Protein AF-A0A2U1TAM6-F1 (afdb_monomer)

InterPro domains:
  IPR007110 Immunoglobulin-like domain [PS50835] (127-210)
  IPR019931 LPXTG cell wall anchor motif [PS50847] (253-286)

Secondary structure (DSSP, 8-state):
-------------------------------S-EEEEEE-SSEEEEEEES--TTS-EEEEEEETTEEEEEEEESS-EEEEEE-S-TTS--EEEEEEE-SSSSS-EEEEEEPPPPPPP---PPP--PPP--PPPP-PPPPPPPEEEEEEEEEEETTTTEEEEEEEEEEE-EEEETTTTEEEEPPPEEEEEEEEEEPPTTTT--------PPPP---PPPPPPPPP-PPPP--PPP-----PPPPP------------------------------------------

Radius of gyration: 53.41 Å; Cα contacts (8 Å, |Δi|>4): 324; chains: 1; bounding box: 125×58×132 Å

pLDDT: mean 74.88, std 22.7, range [33.38, 98.56]

Mean predicted aligned error: 20.11 Å

Organism: NCBI:txid2079792

Solvent-accessible surface area (backbone atoms only — not comparable to full-atom values): 19493 Å² total; per-residue (Å²): 137,91,81,87,80,86,80,88,76,86,79,77,88,72,82,79,79,80,78,78,79,78,78,79,89,66,93,60,81,85,58,62,59,44,80,44,75,52,64,46,36,61,28,41,38,42,38,39,38,60,41,53,63,88,41,75,26,35,42,36,35,27,48,74,85,41,76,79,41,78,48,74,39,39,34,54,48,76,52,73,47,74,51,95,59,35,75,46,64,46,44,38,37,45,39,32,47,31,85,74,72,92,67,49,42,81,48,71,56,70,30,55,42,37,79,74,77,81,73,75,71,72,77,79,77,71,73,77,78,80,72,77,81,80,85,76,74,85,81,73,82,63,48,76,47,79,49,74,48,78,46,77,38,65,89,80,41,31,31,40,36,44,37,40,37,40,39,32,43,66,40,76,38,82,89,76,71,42,79,40,79,38,79,71,46,76,48,78,46,78,47,77,43,76,49,52,81,76,77,53,56,75,71,72,76,75,77,87,71,84,80,81,92,74,92,71,79,83,77,79,78,78,75,82,84,73,77,82,76,83,80,74,78,84,82,80,75,82,82,79,80,85,80,88,79,82,88,82,91,76,95,78,79,82,85,79,83,74,80,91,70,86,78,86,76,88,84,83,88,80,79,94,82,86,90,82,87,84,95,77,84,79,86,86,78,134

Sequence (286 aa):
MKIHTKFIAGFNASVLVGAALVLFAGAAPATAHTPKVAATCDGVTVALTNYGATAKNSAEVIIDGETVEDTTFGKEFIEEYEFDDRTVAHSYTVVVDAPGTAHDVDTSDESEPCPAPVQEEPPVVTPPVEEPPVVVPEMPQPNETVTSVDDVNCDSKTVTTTTTTVTTGWTLDETSNTWVKAEPVTTVKETVRDATEGECTVETPPTSVTPPVEDTPPTPASPPVVPPAAVTPPVTVPTTAPVDDTTTVSDSLPATGSDTAWAIPLAGGLLLAGAALMLVRRTRRA

Foldseek 3Di:
DDDDDDDDDDDDDDDDPDPDPPPPPDPDPPPVWDWDWDDELFWIKTKTAQAAQPWFKWKWKAKQNRTPDTDTHGGIDIDTDTDPASQDKIKMWMWMDTPDCPNTDTDIDIYDRDDDPPPPDDPPPDPPDPDPDDDQDDFDDKDKDKDWDWDQDLVVQKIKIKIKIKIWGWDQDPVVSDTDIDDIDIDIDIDMDGHDPVRNPPPPPPDDDDDDDDDDDDDPDDPDPDPDDDDDDDDDDDDDDDDDDDDDDDDDDDDPDDPPDDDDDDDDDDDDDDPDDPPDDPDDDD

Structure (mmCIF, N/CA/C/O backbone):
data_AF-A0A2U1TAM6-F1
#
_entry.id   AF-A0A2U1TAM6-F1
#
loop_
_atom_site.group_PDB
_atom_site.id
_atom_site.type_symbol
_atom_site.label_atom_id
_atom_site.label_alt_id
_atom_site.label_comp_id
_atom_site.label_asym_id
_atom_site.label_entity_id
_atom_site.label_seq_id
_atom_site.pdbx_PDB_ins_code
_atom_site.Cartn_x
_atom_site.Cartn_y
_atom_site.Cartn_z
_atom_site.occupancy
_atom_site.B_iso_or_equiv
_atom_site.auth_seq_id
_atom_site.auth_comp_id
_atom_site.auth_asym_id
_atom_site.auth_atom_id
_atom_site.pdbx_PDB_model_num
ATOM 1 N N . MET A 1 1 ? -6.520 -27.728 31.659 1.00 35.88 1 MET A N 1
ATOM 2 C CA . MET A 1 1 ? -5.424 -27.784 30.671 1.00 35.88 1 MET A CA 1
ATOM 3 C C . MET A 1 1 ? -4.962 -26.345 30.503 1.00 35.88 1 MET A C 1
ATOM 5 O O . MET A 1 1 ? -5.779 -25.516 30.144 1.00 35.88 1 MET A O 1
ATOM 9 N N . LYS A 1 2 ? -3.754 -26.015 30.975 1.00 36.50 2 LYS A N 1
ATOM 10 C CA . LYS A 1 2 ? -3.203 -24.650 31.010 1.00 36.50 2 LYS A CA 1
ATOM 11 C C . LYS A 1 2 ? -2.405 -24.422 29.735 1.00 36.50 2 LYS A C 1
ATOM 13 O O . LYS A 1 2 ? -1.454 -25.166 29.512 1.00 36.50 2 LYS A O 1
ATOM 18 N N . ILE A 1 3 ? -2.739 -23.392 28.971 1.00 37.81 3 ILE A N 1
ATOM 19 C CA . ILE A 1 3 ? -1.848 -22.853 27.946 1.00 37.81 3 ILE A CA 1
ATOM 20 C C . ILE A 1 3 ? -1.757 -21.352 28.208 1.00 37.81 3 ILE A C 1
ATOM 22 O O . ILE A 1 3 ? -2.658 -20.589 27.894 1.00 37.81 3 ILE A O 1
ATOM 26 N N . HIS A 1 4 ? -0.683 -20.963 28.894 1.00 33.38 4 HIS A N 1
ATOM 27 C CA . HIS A 1 4 ? -0.253 -19.576 28.991 1.00 33.38 4 HIS A CA 1
ATOM 28 C C . HIS A 1 4 ? 0.527 -19.258 27.718 1.00 33.38 4 HIS A C 1
ATOM 30 O O . HIS A 1 4 ? 1.690 -19.652 27.608 1.00 33.38 4 HIS A O 1
ATOM 36 N N . THR A 1 5 ? -0.086 -18.544 26.781 1.00 39.94 5 THR A N 1
ATOM 37 C CA . THR A 1 5 ? 0.636 -17.996 25.633 1.00 39.94 5 THR A CA 1
ATOM 38 C C . THR A 1 5 ? 0.988 -16.550 25.943 1.00 39.94 5 THR A C 1
ATOM 40 O O . THR A 1 5 ? 0.141 -15.666 25.948 1.00 39.94 5 THR A O 1
ATOM 43 N N . LYS A 1 6 ? 2.260 -16.329 26.278 1.00 41.34 6 LYS A N 1
ATOM 44 C CA . LYS A 1 6 ? 2.855 -14.999 26.386 1.00 41.34 6 LYS A CA 1
ATOM 45 C C . LYS A 1 6 ? 3.158 -14.508 24.973 1.00 41.34 6 LYS A C 1
ATOM 47 O O . LYS A 1 6 ? 4.085 -15.029 24.357 1.00 41.34 6 LYS A O 1
ATOM 52 N N . PHE A 1 7 ? 2.434 -13.504 24.493 1.00 36.03 7 PHE A N 1
ATOM 53 C CA . PHE A 1 7 ? 2.875 -12.698 23.359 1.00 36.03 7 PHE A CA 1
ATOM 54 C C . PHE A 1 7 ? 3.536 -11.424 23.885 1.00 36.03 7 PHE A C 1
ATOM 56 O O . PHE A 1 7 ? 2.925 -10.619 24.579 1.00 36.03 7 PHE A O 1
ATOM 63 N N . ILE A 1 8 ? 4.827 -11.289 23.589 1.00 42.41 8 ILE A N 1
ATOM 64 C CA . ILE A 1 8 ? 5.558 -10.025 23.636 1.00 42.41 8 ILE A CA 1
ATOM 65 C C . ILE A 1 8 ? 5.587 -9.557 22.184 1.00 42.41 8 ILE A C 1
ATOM 67 O O . ILE A 1 8 ? 6.292 -10.151 21.370 1.00 42.41 8 ILE A O 1
ATOM 71 N N . ALA A 1 9 ? 4.803 -8.535 21.855 1.00 38.19 9 ALA A N 1
ATOM 72 C CA . ALA A 1 9 ? 4.838 -7.863 20.564 1.00 38.19 9 ALA A CA 1
ATOM 73 C C . ALA A 1 9 ? 5.067 -6.370 20.813 1.00 38.19 9 ALA A C 1
ATOM 75 O O . ALA A 1 9 ? 4.335 -5.729 21.565 1.00 38.19 9 ALA A O 1
ATOM 76 N N . GLY A 1 10 ? 6.154 -5.849 20.242 1.00 35.78 10 GLY A N 1
ATOM 77 C CA . GLY A 1 10 ? 6.524 -4.444 20.325 1.00 35.78 10 GLY A CA 1
ATOM 78 C C . GLY A 1 10 ? 5.510 -3.582 19.583 1.00 35.78 10 GLY A C 1
ATOM 79 O O . GLY A 1 10 ? 5.338 -3.720 18.374 1.00 35.78 10 GLY A O 1
ATOM 80 N N . PHE A 1 11 ? 4.863 -2.686 20.320 1.00 37.34 11 PHE A N 1
ATOM 81 C CA . PHE A 1 11 ? 4.018 -1.636 19.773 1.00 37.34 11 PHE A CA 1
ATOM 82 C C . PHE A 1 11 ? 4.898 -0.588 19.081 1.00 37.34 11 PHE A C 1
ATOM 84 O O . PHE A 1 11 ? 5.624 0.161 19.734 1.00 37.34 11 PHE A O 1
ATOM 91 N N . ASN A 1 12 ? 4.815 -0.519 17.752 1.00 34.34 12 ASN A N 1
ATOM 92 C CA . ASN A 1 12 ? 5.131 0.709 17.035 1.00 34.34 12 ASN A CA 1
ATOM 93 C C . ASN A 1 12 ? 3.981 1.686 17.304 1.00 34.34 12 ASN A C 1
ATOM 95 O O . ASN A 1 12 ? 2.824 1.379 17.025 1.00 34.34 12 ASN A O 1
ATOM 99 N N . ALA A 1 13 ? 4.300 2.834 17.897 1.00 39.34 13 ALA A N 1
ATOM 100 C CA . ALA A 1 13 ? 3.348 3.894 18.191 1.00 39.34 13 ALA A CA 1
ATOM 101 C C . ALA A 1 13 ? 2.855 4.537 16.884 1.00 39.34 13 ALA A C 1
ATOM 103 O O . ALA A 1 13 ? 3.435 5.506 16.395 1.00 39.34 13 ALA A O 1
ATOM 104 N N . SER A 1 14 ? 1.786 3.988 16.313 1.00 40.78 14 SER A N 1
ATOM 105 C CA . SER A 1 14 ? 0.996 4.666 15.289 1.00 40.78 14 SER A CA 1
ATOM 106 C C . SER A 1 14 ? 0.107 5.702 15.969 1.00 40.78 14 SER A C 1
ATOM 108 O O . SER A 1 14 ? -0.625 5.407 16.911 1.00 40.78 14 SER A O 1
ATOM 110 N N . VAL A 1 15 ? 0.226 6.941 15.507 1.00 39.59 15 VAL A N 1
ATOM 111 C CA . VAL A 1 15 ? -0.527 8.107 15.970 1.00 39.59 15 VAL A CA 1
ATOM 112 C C . VAL A 1 15 ? -2.030 7.834 15.855 1.00 39.59 15 VAL A C 1
ATOM 114 O O . VAL A 1 15 ? -2.560 7.724 14.752 1.00 39.59 15 VAL A O 1
ATOM 117 N N . LEU A 1 16 ? -2.710 7.745 17.002 1.00 37.78 16 LEU A N 1
ATOM 118 C CA . LEU A 1 16 ? -4.168 7.730 17.104 1.00 37.78 16 LEU A CA 1
ATOM 119 C C . LEU A 1 16 ? -4.717 9.038 16.509 1.00 37.78 16 LEU A C 1
ATOM 121 O O . LEU A 1 16 ? -4.550 10.118 17.084 1.00 37.78 16 LEU A O 1
ATOM 125 N N . VAL A 1 17 ? -5.382 8.957 15.358 1.00 41.84 17 VAL A N 1
ATOM 126 C CA . VAL A 1 17 ? -6.266 10.027 14.890 1.00 41.84 17 VAL A CA 1
ATOM 127 C C . VAL A 1 17 ? -7.503 9.975 15.779 1.00 41.84 17 VAL A C 1
ATOM 129 O O . VAL A 1 17 ? -8.267 9.017 15.742 1.00 41.84 17 VAL A O 1
ATOM 132 N N . GLY A 1 18 ? -7.654 10.982 16.638 1.00 39.81 18 GLY A N 1
ATOM 133 C CA . GLY A 1 18 ? -8.724 11.057 17.625 1.00 39.81 18 GLY A CA 1
ATOM 134 C C . GLY A 1 18 ? -10.112 10.993 16.990 1.00 39.81 18 GLY A C 1
ATOM 135 O O . GLY A 1 18 ? -10.581 11.971 16.405 1.00 39.81 18 GLY A O 1
ATOM 136 N N . ALA A 1 19 ? -10.796 9.864 17.175 1.00 44.66 19 ALA A N 1
ATOM 137 C CA . ALA A 1 19 ? -12.238 9.788 17.031 1.00 44.66 19 ALA A CA 1
ATOM 138 C C . ALA A 1 19 ? -12.862 10.645 18.141 1.00 44.66 19 ALA A C 1
ATOM 140 O O . ALA A 1 19 ? -12.764 10.351 19.334 1.00 44.66 19 ALA A O 1
ATOM 141 N N . ALA A 1 20 ? -13.445 11.770 17.739 1.00 42.16 20 ALA A N 1
ATOM 142 C CA . ALA A 1 20 ? -14.125 12.692 18.626 1.00 42.16 20 ALA A CA 1
ATOM 143 C C . ALA A 1 20 ? -15.304 11.983 19.309 1.00 42.16 20 ALA A C 1
ATOM 145 O O . ALA A 1 20 ? -16.354 11.764 18.708 1.00 42.16 20 ALA A O 1
ATOM 146 N N . LEU A 1 21 ? -15.134 11.660 20.590 1.00 50.62 21 LEU A N 1
ATOM 147 C CA . LEU A 1 21 ? -16.206 11.262 21.489 1.00 50.62 21 LEU A CA 1
ATOM 148 C C . LEU A 1 21 ? -17.206 12.427 21.584 1.00 50.62 21 LEU A C 1
ATOM 150 O O . LEU A 1 21 ? -17.013 13.369 22.355 1.00 50.62 21 LEU A O 1
ATOM 154 N N . VAL A 1 22 ? -18.262 12.399 20.770 1.00 45.31 22 VAL A N 1
ATOM 155 C CA . VAL A 1 22 ? -19.348 13.382 20.838 1.00 45.31 22 VAL A CA 1
ATOM 156 C C . VAL A 1 22 ? -20.029 13.233 22.197 1.00 45.31 22 VAL A C 1
ATOM 158 O O . VAL A 1 22 ? -20.748 12.273 22.472 1.00 45.31 22 VAL A O 1
ATOM 161 N N . LEU A 1 23 ? -19.761 14.190 23.082 1.00 41.25 23 LEU A N 1
ATOM 162 C CA . LEU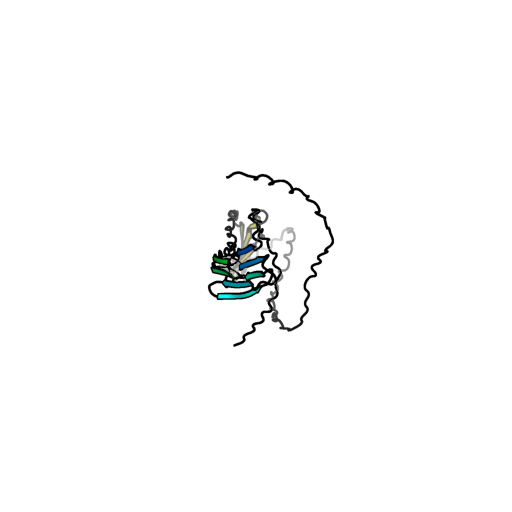 A 1 23 ? -20.440 14.333 24.360 1.00 41.25 23 LEU A CA 1
ATOM 163 C C . LEU A 1 23 ? -21.878 14.785 24.084 1.00 41.25 23 LEU A C 1
ATOM 165 O O . LEU A 1 23 ? -22.138 15.961 23.832 1.00 41.25 23 LEU A O 1
ATOM 169 N N . PHE A 1 24 ? -22.824 13.847 24.125 1.00 44.38 24 PHE A N 1
ATOM 170 C CA . PHE A 1 24 ? -24.248 14.160 24.146 1.00 44.38 24 PHE A CA 1
ATOM 171 C C . PHE A 1 24 ? -24.580 14.934 25.429 1.00 44.38 24 PHE A C 1
ATOM 173 O O . PHE A 1 24 ? -24.758 14.364 26.503 1.00 44.38 24 PHE A O 1
ATOM 180 N N . ALA A 1 25 ? -24.667 16.259 25.317 1.00 44.66 25 ALA A N 1
ATOM 181 C CA . ALA A 1 25 ? -25.151 17.142 26.370 1.00 44.66 25 ALA A CA 1
ATOM 182 C C . ALA A 1 25 ? -26.690 17.126 26.414 1.00 44.66 25 ALA A C 1
ATOM 184 O O . ALA A 1 25 ? -27.358 18.090 26.046 1.00 44.66 25 ALA A O 1
ATOM 185 N N . GLY A 1 26 ? -27.260 16.008 26.857 1.00 46.22 26 GLY A N 1
ATOM 186 C CA . GLY A 1 26 ? -28.642 15.929 27.315 1.00 46.22 26 GLY A CA 1
ATOM 187 C C . GLY A 1 26 ? -28.638 15.769 28.829 1.00 46.22 26 GLY A C 1
ATOM 188 O O . GLY A 1 26 ? -28.185 14.745 29.328 1.00 46.22 26 GLY A O 1
ATOM 189 N N . ALA A 1 27 ? -29.126 16.762 29.575 1.00 52.16 27 ALA A N 1
ATOM 190 C CA . ALA A 1 27 ? -29.350 16.628 31.014 1.00 52.16 27 ALA A CA 1
ATOM 191 C C . ALA A 1 27 ? -30.554 15.698 31.264 1.00 52.16 27 ALA A C 1
ATOM 193 O O . ALA A 1 27 ? -31.659 16.145 31.572 1.00 52.16 27 ALA A O 1
ATOM 194 N N . ALA A 1 28 ? -30.342 14.398 31.070 1.00 49.69 28 ALA A N 1
ATOM 195 C CA . ALA A 1 28 ? -31.203 13.346 31.584 1.00 49.69 28 ALA A CA 1
ATOM 196 C C . ALA A 1 28 ? -31.146 13.368 33.126 1.00 49.69 28 ALA A C 1
ATOM 198 O O . ALA A 1 28 ? -30.156 13.850 33.690 1.00 49.69 28 ALA A O 1
ATOM 199 N N . PRO A 1 29 ? -32.189 12.895 33.838 1.00 48.28 29 PRO A N 1
ATOM 200 C CA . PRO A 1 29 ? -32.095 12.692 35.282 1.00 48.28 29 PRO A CA 1
ATOM 201 C C . PRO A 1 29 ? -30.800 11.937 35.572 1.00 48.28 29 PRO A C 1
ATOM 203 O O . PRO A 1 29 ? -30.496 10.980 34.866 1.00 48.28 29 PRO A O 1
ATOM 206 N N . ALA A 1 30 ? -30.028 12.399 36.558 1.00 48.97 30 ALA A N 1
ATOM 207 C CA . ALA A 1 30 ? -28.786 11.758 36.963 1.00 48.97 30 ALA A CA 1
ATOM 208 C C . ALA A 1 30 ? -29.092 10.357 37.521 1.00 48.97 30 ALA A C 1
ATOM 210 O O . ALA A 1 30 ? -29.168 10.148 38.729 1.00 48.97 30 ALA A O 1
ATOM 211 N N . THR A 1 31 ? -29.318 9.398 36.625 1.00 57.12 31 THR A N 1
ATOM 212 C CA . THR A 1 31 ? -29.054 7.993 36.875 1.00 57.12 31 THR A CA 1
ATOM 213 C C . THR A 1 31 ? -27.558 7.931 37.111 1.00 57.12 31 THR A C 1
ATOM 215 O O . THR A 1 31 ? -26.771 8.221 36.217 1.00 57.12 31 THR A O 1
ATOM 218 N N . ALA A 1 32 ? -27.154 7.727 38.365 1.00 70.94 32 ALA A N 1
ATOM 219 C CA . ALA A 1 32 ? -25.738 7.690 38.708 1.00 70.94 32 ALA A CA 1
ATOM 220 C C . ALA A 1 32 ? -25.035 6.667 37.802 1.00 70.94 32 ALA A C 1
ATOM 222 O O . ALA A 1 32 ? -24.088 7.015 37.101 1.00 70.94 32 ALA A O 1
ATOM 223 N N . HIS A 1 33 ? -25.608 5.468 37.700 1.00 75.50 33 HIS A N 1
ATOM 224 C CA . HIS A 1 33 ? -25.190 4.406 36.794 1.00 75.50 33 HIS A CA 1
ATOM 225 C C . HIS A 1 33 ? -25.364 4.849 35.347 1.00 75.50 33 HIS A C 1
ATOM 227 O O . HIS A 1 33 ? -26.484 5.011 34.857 1.00 75.50 33 HIS A O 1
ATOM 233 N N . THR A 1 34 ? -24.234 5.068 34.686 1.00 82.06 34 THR A N 1
ATOM 234 C CA . THR A 1 34 ? -24.191 5.452 33.279 1.00 82.06 34 THR A CA 1
ATOM 235 C C . THR A 1 34 ? -23.449 4.352 32.532 1.00 82.06 34 THR A C 1
ATOM 237 O O . THR A 1 34 ? -22.227 4.446 32.388 1.00 82.06 34 THR A O 1
ATOM 240 N N . PRO A 1 35 ? -24.138 3.266 32.136 1.00 91.50 35 PRO A N 1
ATOM 241 C CA . PRO A 1 35 ? -23.549 2.298 31.231 1.00 91.50 35 PRO A CA 1
ATOM 242 C C . PRO A 1 35 ? -23.342 2.968 29.875 1.00 91.50 35 PRO A C 1
ATOM 244 O O . PRO A 1 35 ? -24.254 3.585 29.321 1.00 91.50 35 PRO A O 1
ATOM 247 N N . LYS A 1 36 ? -22.127 2.869 29.352 1.00 94.69 36 LYS A N 1
ATOM 248 C CA . LYS A 1 36 ? -21.796 3.316 28.010 1.00 94.69 36 LYS A CA 1
ATOM 249 C C . LYS A 1 36 ? -21.054 2.195 27.306 1.00 94.69 36 LYS A C 1
ATOM 251 O O . LYS A 1 36 ? -19.916 1.900 27.649 1.00 94.69 36 LYS A O 1
ATOM 256 N N . VAL A 1 37 ? -21.720 1.601 26.326 1.00 96.88 37 VAL A N 1
ATOM 257 C CA . VAL A 1 37 ? -21.146 0.598 25.434 1.00 96.88 37 VAL A CA 1
ATOM 258 C C . VAL A 1 37 ? -21.148 1.195 24.036 1.00 96.88 37 VAL A C 1
ATOM 260 O O . VAL A 1 37 ? -22.156 1.763 23.614 1.00 96.88 37 VAL A O 1
ATOM 263 N N . ALA A 1 38 ? -20.010 1.144 23.357 1.00 96.25 38 ALA A N 1
ATOM 264 C CA . ALA A 1 38 ? -19.877 1.608 21.984 1.00 96.25 38 ALA A CA 1
ATOM 265 C C . ALA A 1 38 ? -18.938 0.672 21.231 1.00 96.25 38 ALA A C 1
ATOM 267 O O . ALA A 1 38 ? -17.896 0.303 21.766 1.00 96.25 38 ALA A O 1
ATOM 268 N N . ALA A 1 39 ? -19.294 0.335 19.998 1.00 97.44 39 ALA A N 1
ATOM 269 C CA . ALA A 1 39 ? -18.418 -0.385 19.092 1.00 97.44 39 ALA A CA 1
ATOM 270 C C . ALA A 1 39 ? -17.942 0.530 17.964 1.00 97.44 39 ALA A C 1
ATOM 272 O O . ALA A 1 39 ? -18.666 1.412 17.496 1.00 97.44 39 ALA A O 1
ATOM 273 N N . THR A 1 40 ? -16.707 0.309 17.539 1.00 97.19 40 THR A N 1
ATOM 274 C CA . THR A 1 40 ? -16.165 0.787 16.267 1.00 97.19 40 THR A CA 1
ATOM 275 C C . THR A 1 40 ? -15.824 -0.432 15.418 1.00 97.19 40 THR A C 1
ATOM 277 O O . THR A 1 40 ? -16.131 -1.555 15.801 1.00 97.19 40 THR A O 1
ATOM 280 N N . CYS A 1 41 ? -15.169 -0.242 14.277 1.00 97.00 41 CYS A N 1
ATOM 281 C CA . CYS A 1 41 ? -14.668 -1.377 13.513 1.00 97.00 41 CYS A CA 1
ATOM 282 C C . CYS A 1 41 ? -13.398 -2.019 14.109 1.00 97.00 41 CYS A C 1
ATOM 284 O O . CYS A 1 41 ? -12.998 -3.100 13.686 1.00 97.00 41 CYS A O 1
ATOM 286 N N . ASP A 1 42 ? -12.763 -1.372 15.094 1.00 97.56 42 ASP A N 1
ATOM 287 C CA . ASP A 1 42 ? -11.566 -1.890 15.765 1.00 97.56 42 ASP A CA 1
ATOM 288 C C . ASP A 1 42 ? -11.900 -2.752 16.992 1.00 97.56 42 ASP A C 1
ATOM 290 O O . ASP A 1 42 ? -11.095 -3.606 17.369 1.00 97.56 42 ASP A O 1
ATOM 294 N N . GLY A 1 43 ? -13.059 -2.530 17.622 1.00 97.38 43 GLY A N 1
ATOM 295 C CA . GLY A 1 43 ? -13.419 -3.205 18.865 1.00 97.38 43 GLY A CA 1
ATOM 296 C C . GLY A 1 43 ? -14.644 -2.639 19.584 1.00 97.38 43 GLY A C 1
ATOM 297 O O . GLY A 1 43 ? -15.359 -1.774 19.070 1.00 97.38 43 GLY A O 1
ATOM 298 N N . VAL A 1 44 ? -14.856 -3.115 20.812 1.00 98.31 44 VAL A N 1
ATOM 299 C CA . VAL A 1 44 ? -15.918 -2.677 21.731 1.00 98.31 44 VAL A CA 1
ATOM 300 C C . VAL A 1 44 ? -15.305 -1.993 22.950 1.00 98.31 44 VAL A C 1
ATOM 302 O O . VAL A 1 44 ? -14.451 -2.560 23.626 1.00 98.31 44 VAL A O 1
ATOM 305 N N . THR A 1 45 ? -15.786 -0.797 23.285 1.00 98.00 45 THR A N 1
ATOM 306 C CA . THR A 1 45 ? -15.473 -0.106 24.542 1.00 98.00 45 THR A CA 1
ATOM 307 C C . THR A 1 45 ? -16.637 -0.247 25.515 1.00 98.00 45 THR A C 1
ATOM 309 O O . THR A 1 45 ? -17.763 0.171 25.219 1.00 98.00 45 THR A O 1
ATOM 312 N N . VAL A 1 46 ? -16.356 -0.762 26.710 1.00 97.88 46 VAL A N 1
ATOM 313 C CA . VAL A 1 46 ? -17.322 -0.902 27.803 1.00 97.88 46 VAL A CA 1
ATOM 314 C C . VAL A 1 46 ? -16.915 0.025 28.937 1.00 97.88 46 VAL A C 1
ATOM 316 O O . VAL A 1 46 ? -15.909 -0.200 29.595 1.00 97.88 46 VAL A O 1
ATOM 319 N N . ALA A 1 47 ? -17.702 1.072 29.184 1.00 96.94 47 ALA A N 1
ATOM 320 C CA . ALA A 1 47 ? -17.482 2.029 30.263 1.00 96.94 47 ALA A CA 1
ATOM 321 C C . ALA A 1 47 ? -18.691 2.070 31.209 1.00 96.94 47 ALA A C 1
ATOM 323 O O . ALA A 1 47 ? -19.727 2.676 30.925 1.00 96.94 47 ALA A O 1
ATOM 324 N N . LEU A 1 48 ? -18.543 1.438 32.369 1.00 95.75 48 LEU A N 1
ATOM 325 C CA . LEU A 1 48 ? -19.526 1.364 33.443 1.00 95.75 48 LEU A CA 1
ATOM 326 C C . LEU A 1 48 ? -19.051 2.252 34.595 1.00 95.75 48 LEU A C 1
ATOM 328 O O . LEU A 1 48 ? -18.033 1.978 35.227 1.00 95.75 48 LEU A O 1
ATOM 332 N N . THR A 1 49 ? -19.773 3.337 34.881 1.00 94.56 49 THR A N 1
ATOM 333 C CA . THR A 1 49 ? -19.366 4.312 35.909 1.00 94.56 49 THR A CA 1
ATOM 334 C C . THR A 1 49 ? -20.458 4.584 36.936 1.00 94.56 49 THR A C 1
ATOM 336 O O . THR A 1 49 ? -21.652 4.456 36.656 1.00 94.56 49 THR A O 1
ATOM 339 N N . ASN A 1 50 ? -20.013 4.989 38.133 1.00 92.00 50 ASN A N 1
ATOM 340 C CA . ASN A 1 50 ? -20.829 5.318 39.308 1.00 92.00 50 ASN A CA 1
ATOM 341 C C . ASN A 1 50 ? -21.683 4.157 39.846 1.00 92.00 50 ASN A C 1
ATOM 343 O O . ASN A 1 50 ? -22.790 4.380 40.338 1.00 92.00 50 ASN A O 1
ATOM 347 N N . TYR A 1 51 ? -21.147 2.940 39.797 1.00 92.25 51 TYR A N 1
ATOM 348 C CA . TYR A 1 51 ? -21.723 1.789 40.486 1.00 92.25 51 TYR A CA 1
ATOM 349 C C . TYR A 1 51 ? -21.394 1.818 41.983 1.00 92.25 51 TYR A C 1
ATOM 351 O O . TYR A 1 51 ? -20.541 2.580 42.459 1.00 92.25 51 TYR A O 1
ATOM 359 N N . GLY A 1 52 ? -22.103 1.008 42.769 1.00 89.94 52 GLY A N 1
ATOM 360 C CA . GLY A 1 52 ? -21.857 0.905 44.204 1.00 89.94 52 GLY A CA 1
ATOM 361 C C . GLY A 1 52 ? -20.486 0.287 44.489 1.00 89.94 52 GLY A C 1
ATOM 362 O O . GLY A 1 52 ? -20.263 -0.879 44.191 1.00 89.94 52 GLY A O 1
ATOM 363 N N . ALA A 1 53 ? -19.582 1.023 45.142 1.00 88.25 53 ALA A N 1
ATOM 364 C CA . ALA A 1 53 ? -18.220 0.543 45.427 1.00 88.25 53 ALA A CA 1
ATOM 365 C C . ALA A 1 53 ? -18.165 -0.723 46.308 1.00 88.25 53 ALA A C 1
ATOM 367 O O . ALA A 1 53 ? -17.192 -1.467 46.266 1.00 88.25 53 ALA A O 1
ATOM 368 N N . THR A 1 54 ? -19.192 -0.940 47.132 1.00 85.31 54 THR A N 1
ATOM 369 C CA . THR A 1 54 ? -19.331 -2.101 48.028 1.00 85.31 54 THR A CA 1
ATOM 370 C C . THR A 1 54 ? -20.376 -3.104 47.538 1.00 85.31 54 THR A C 1
ATOM 372 O O . THR A 1 54 ? -20.624 -4.107 48.206 1.00 85.31 54 THR A O 1
ATOM 375 N N . ALA A 1 55 ? -21.052 -2.790 46.433 1.00 85.31 55 ALA A N 1
ATOM 376 C CA . ALA A 1 55 ? -22.013 -3.669 45.794 1.00 85.31 55 ALA A CA 1
ATOM 377 C C . ALA A 1 55 ? -21.258 -4.762 45.025 1.00 85.31 55 ALA A C 1
ATOM 379 O O . ALA A 1 55 ? -20.147 -4.538 44.549 1.00 85.31 55 ALA A O 1
ATOM 380 N N . LYS A 1 56 ? -21.842 -5.958 44.938 1.00 93.06 56 LYS A N 1
ATOM 381 C CA . LYS A 1 56 ? -21.312 -7.031 44.093 1.00 93.06 56 LYS A CA 1
ATOM 382 C C . LYS A 1 56 ? -21.876 -6.842 42.693 1.00 93.06 56 LYS A C 1
ATOM 384 O O . LYS A 1 56 ? -22.933 -7.391 42.414 1.00 93.06 56 LYS A O 1
ATOM 389 N N . ASN A 1 57 ? -21.225 -6.014 41.888 1.00 96.00 57 ASN A N 1
ATOM 390 C CA . ASN A 1 57 ? -21.589 -5.856 40.484 1.00 96.00 57 ASN A CA 1
ATOM 391 C C . ASN A 1 57 ? -20.764 -6.844 39.654 1.00 96.00 57 ASN A C 1
ATOM 393 O O . ASN A 1 57 ? -19.600 -7.092 39.990 1.00 96.00 57 ASN A O 1
ATOM 397 N N . SER A 1 58 ? -21.338 -7.382 38.586 1.00 97.69 58 SER A N 1
ATOM 398 C CA . SER A 1 58 ? -20.631 -8.193 37.595 1.00 97.69 58 SER A CA 1
ATOM 399 C C . SER A 1 58 ? -20.909 -7.704 36.186 1.00 97.69 58 SER A C 1
ATOM 401 O O . SER A 1 58 ? -21.983 -7.174 35.907 1.00 97.69 58 SER A O 1
ATOM 403 N N . ALA A 1 59 ? -19.910 -7.851 35.326 1.00 98.00 59 ALA A N 1
ATOM 404 C CA . ALA A 1 59 ? -19.989 -7.564 33.908 1.00 98.00 59 ALA A CA 1
ATOM 405 C C . ALA A 1 59 ? -19.563 -8.817 33.141 1.00 98.00 59 ALA A C 1
ATOM 407 O O . ALA A 1 59 ? -18.496 -9.370 33.411 1.00 98.00 59 ALA A O 1
ATOM 408 N N . GLU A 1 60 ? -20.400 -9.233 32.200 1.00 98.50 60 GLU A N 1
ATOM 409 C CA . GLU A 1 60 ? -20.103 -10.269 31.219 1.00 98.50 60 GLU A CA 1
ATOM 410 C C . GLU A 1 60 ? -20.097 -9.623 29.831 1.00 98.50 60 GLU A C 1
ATOM 412 O O . GLU A 1 60 ? -21.049 -8.935 29.449 1.00 98.50 60 GLU A O 1
ATOM 417 N N . VAL A 1 61 ? -19.007 -9.813 29.089 1.00 98.56 61 VAL A N 1
ATOM 418 C CA . VAL A 1 61 ? -18.839 -9.316 27.721 1.00 98.56 61 VAL A CA 1
ATOM 419 C C . VAL A 1 61 ? -18.668 -10.512 26.801 1.00 98.56 61 VAL A C 1
ATOM 421 O O . VAL A 1 61 ? -17.777 -11.341 26.990 1.00 98.56 61 VAL A O 1
ATOM 424 N N . ILE A 1 62 ? -19.533 -10.590 25.796 1.00 98.56 62 ILE A N 1
ATOM 425 C CA . ILE A 1 62 ? -19.585 -11.669 24.816 1.00 98.56 62 ILE A CA 1
ATOM 426 C C . ILE A 1 62 ? -19.381 -11.050 23.437 1.00 98.56 62 ILE A C 1
ATOM 428 O O . ILE A 1 62 ? -20.111 -10.128 23.075 1.00 98.56 62 ILE A O 1
ATOM 432 N N . ILE A 1 63 ? -18.420 -11.558 22.668 1.00 98.50 63 ILE A N 1
ATOM 433 C CA . ILE A 1 63 ? -18.153 -11.150 21.282 1.00 98.50 63 ILE A CA 1
ATOM 434 C C . ILE A 1 63 ? -18.266 -12.400 20.409 1.00 98.50 63 ILE A C 1
ATOM 436 O O . ILE A 1 63 ? -17.667 -13.426 20.714 1.00 98.50 63 ILE A O 1
ATOM 440 N N . ASP A 1 64 ? -19.106 -12.350 19.376 1.00 97.94 64 ASP A N 1
ATOM 441 C CA . ASP A 1 64 ? -19.399 -13.474 18.469 1.00 97.94 64 ASP A CA 1
ATOM 442 C C . ASP A 1 64 ? -19.792 -14.786 19.163 1.00 97.94 64 ASP A C 1
ATOM 444 O O . ASP A 1 64 ? -19.521 -15.892 18.692 1.00 97.94 64 ASP A O 1
ATOM 448 N N . GLY A 1 65 ? -20.476 -14.661 20.301 1.00 97.69 65 GLY A N 1
ATOM 449 C CA . GLY A 1 65 ? -20.917 -15.793 21.113 1.00 97.69 65 GLY A CA 1
ATOM 450 C C . GLY A 1 65 ? -19.838 -16.388 22.024 1.00 97.69 65 GLY A C 1
ATOM 451 O O . GLY A 1 65 ? -20.140 -17.340 22.744 1.00 97.69 65 GLY A O 1
ATOM 452 N N . GLU A 1 66 ? -18.619 -15.842 22.036 1.00 98.00 66 GLU A N 1
ATOM 453 C CA . GLU A 1 66 ? -17.567 -16.191 22.992 1.00 98.00 66 GLU A CA 1
ATOM 454 C C . GLU A 1 66 ? -17.515 -15.172 24.137 1.00 98.00 66 GLU A C 1
ATOM 456 O O . GLU A 1 66 ? -17.410 -13.966 23.916 1.00 98.00 66 GLU A O 1
ATOM 461 N N . THR A 1 67 ? -17.588 -15.653 25.381 1.00 98.38 67 THR A N 1
ATOM 462 C CA . THR A 1 67 ? -17.395 -14.814 26.570 1.00 98.38 67 THR A CA 1
ATOM 463 C C . THR A 1 67 ? -15.923 -14.415 26.670 1.00 98.38 67 THR A C 1
ATOM 465 O O . THR A 1 67 ? -15.076 -15.237 27.028 1.00 98.38 67 THR A O 1
ATOM 468 N N . VAL A 1 68 ? -15.627 -13.151 26.367 1.00 98.31 68 VAL A N 1
ATOM 469 C CA . VAL A 1 68 ? -14.272 -12.582 26.436 1.00 98.31 68 VAL A CA 1
ATOM 470 C C . VAL A 1 68 ? -13.950 -12.019 27.820 1.00 98.31 68 VAL A C 1
ATOM 472 O O . VAL A 1 68 ? -12.784 -11.973 28.199 1.00 98.31 68 VAL A O 1
ATOM 475 N N . GLU A 1 69 ? -14.972 -11.652 28.596 1.00 98.38 69 GLU A N 1
ATOM 476 C CA . GLU A 1 69 ? -14.835 -11.212 29.985 1.00 98.38 69 GLU A CA 1
ATOM 477 C C . GLU A 1 69 ? -16.030 -11.681 30.81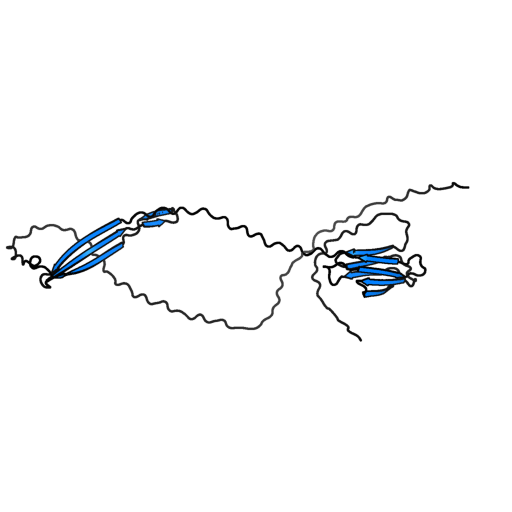7 1.00 98.38 69 GLU A C 1
ATOM 479 O O . GLU A 1 69 ? -17.175 -11.558 30.392 1.00 98.38 69 GLU A O 1
ATOM 484 N N . ASP A 1 70 ? -15.755 -12.161 32.028 1.00 98.06 70 ASP A N 1
ATOM 485 C CA . ASP A 1 70 ? -16.739 -12.396 33.087 1.00 98.06 70 ASP A CA 1
ATOM 486 C C . ASP A 1 70 ? -16.070 -12.039 34.418 1.00 98.06 70 ASP A C 1
ATOM 488 O O . ASP A 1 70 ? -15.189 -12.755 34.913 1.00 98.06 70 ASP A O 1
ATOM 492 N N . THR A 1 71 ? -16.413 -10.870 34.961 1.00 97.56 71 THR A N 1
ATOM 493 C CA . THR A 1 71 ? -15.716 -10.312 36.120 1.00 97.56 71 THR A CA 1
ATOM 494 C C . THR A 1 71 ? -16.630 -9.553 37.061 1.00 97.56 71 THR A C 1
ATOM 496 O O . THR A 1 71 ? -17.695 -9.056 36.700 1.00 97.56 71 THR A O 1
ATOM 499 N N . THR A 1 72 ? -16.184 -9.425 38.308 1.00 97.31 72 THR A N 1
ATOM 500 C CA . THR A 1 72 ? -16.834 -8.567 39.299 1.00 97.31 72 THR A CA 1
ATOM 501 C C . THR A 1 72 ? -16.129 -7.227 39.378 1.00 97.31 72 THR A C 1
ATOM 503 O O . THR A 1 72 ? -14.900 -7.184 39.441 1.00 97.31 72 THR A O 1
ATOM 506 N N . PHE A 1 73 ? -16.888 -6.143 39.504 1.00 96.19 73 PHE A N 1
ATOM 507 C CA . PHE A 1 73 ? -16.329 -4.801 39.601 1.00 96.19 73 PHE A CA 1
ATOM 508 C C . PHE A 1 73 ? -16.962 -3.979 40.728 1.00 96.19 73 PHE A C 1
ATOM 510 O O . PHE A 1 73 ? -18.076 -4.230 41.195 1.00 96.19 73 PHE A O 1
ATOM 517 N N . GLY A 1 74 ? -16.201 -2.994 41.206 1.00 95.75 74 GLY A N 1
ATOM 518 C CA . GLY A 1 74 ? -16.616 -2.100 42.281 1.00 95.75 74 GLY A CA 1
ATOM 519 C C . GLY A 1 74 ? -17.386 -0.898 41.745 1.00 95.75 74 GLY A C 1
ATOM 520 O O . GLY A 1 74 ? -18.497 -1.007 41.242 1.00 95.75 74 GLY A O 1
ATOM 521 N N . LYS A 1 75 ? -16.791 0.288 41.881 1.00 94.00 75 LYS A N 1
ATOM 522 C CA . LYS A 1 75 ? -17.425 1.547 41.469 1.00 94.00 75 LYS A CA 1
ATOM 523 C C . LYS A 1 75 ? -17.432 1.756 39.949 1.00 94.00 75 LYS A C 1
ATOM 525 O O . LYS A 1 75 ? -18.312 2.448 39.432 1.00 94.00 75 LYS A O 1
ATOM 530 N N . GLU A 1 76 ? -16.429 1.224 39.262 1.00 95.06 76 GLU A N 1
ATOM 531 C CA . GLU A 1 76 ? -16.197 1.450 37.839 1.00 95.06 76 GLU A CA 1
ATOM 532 C C . GLU A 1 76 ? -15.578 0.223 37.173 1.00 95.06 76 GLU A C 1
ATOM 534 O O . GLU A 1 76 ? -14.897 -0.565 37.833 1.00 95.06 76 GLU A O 1
ATOM 539 N N . PHE A 1 77 ? -15.846 0.093 35.879 1.00 96.38 77 PHE A N 1
ATOM 540 C CA . PHE A 1 77 ? -15.270 -0.892 34.976 1.00 96.38 77 PHE A CA 1
ATOM 541 C C . PHE A 1 77 ? -15.149 -0.237 33.601 1.00 96.38 77 PHE A C 1
ATOM 543 O O . PHE A 1 77 ? -16.154 0.217 33.052 1.00 96.38 77 PHE A O 1
ATOM 550 N N . ILE A 1 78 ? -13.924 -0.085 33.102 1.00 97.19 78 ILE A N 1
ATOM 551 C CA . ILE A 1 78 ? -13.642 0.540 31.809 1.00 97.19 78 ILE A CA 1
ATOM 552 C C . ILE A 1 78 ? -12.628 -0.342 31.099 1.00 97.19 78 ILE A C 1
ATOM 554 O O . ILE A 1 78 ? -11.474 -0.368 31.512 1.00 97.19 78 ILE A O 1
ATOM 558 N N . GLU A 1 79 ? -13.068 -1.040 30.062 1.00 98.00 79 GLU A N 1
ATOM 559 C CA . GLU A 1 79 ? -12.227 -1.939 29.273 1.00 98.00 79 GLU A CA 1
ATOM 560 C C . GLU A 1 79 ? -12.523 -1.785 27.779 1.00 98.00 79 GLU A C 1
ATOM 562 O O . GLU A 1 79 ? -13.615 -1.366 27.370 1.00 98.00 79 GLU A O 1
ATOM 567 N N . GLU A 1 80 ? -11.523 -2.113 26.968 1.00 97.88 80 GLU A N 1
ATOM 568 C CA . GLU A 1 80 ? -11.591 -2.134 25.510 1.00 97.88 80 GLU A CA 1
ATOM 569 C C . GLU A 1 80 ? -11.235 -3.535 25.010 1.00 97.88 80 GLU A C 1
ATOM 571 O O . GLU A 1 80 ? -10.240 -4.123 25.432 1.00 97.88 80 GLU A O 1
ATOM 576 N N . TYR A 1 81 ? -12.047 -4.056 24.094 1.00 97.94 81 TYR A N 1
ATOM 577 C CA . TYR A 1 81 ? -11.883 -5.375 23.493 1.00 97.94 81 TYR A CA 1
ATOM 578 C C . TYR A 1 81 ? -11.666 -5.209 21.997 1.00 97.94 81 TYR A C 1
ATOM 580 O O . TYR A 1 81 ? -12.565 -4.742 21.301 1.00 97.94 81 TYR A O 1
ATOM 588 N N . GLU A 1 82 ? -10.483 -5.566 21.504 1.00 97.75 82 GLU A N 1
ATOM 589 C CA . GLU A 1 82 ? -10.186 -5.524 20.071 1.00 97.75 82 GLU A CA 1
ATOM 590 C C . GLU A 1 82 ? -10.821 -6.710 19.333 1.00 97.75 82 GLU A C 1
ATOM 592 O O . GLU A 1 82 ? -10.929 -7.809 19.878 1.00 97.75 82 GLU A O 1
ATOM 597 N N . PHE A 1 83 ? -11.202 -6.495 18.073 1.00 97.50 83 PHE A N 1
ATOM 598 C CA . PHE A 1 83 ? -11.623 -7.574 17.183 1.00 97.50 83 PHE A CA 1
ATOM 599 C C . PHE A 1 83 ? -10.432 -8.229 16.479 1.00 97.50 83 PHE A C 1
ATOM 601 O O . PHE A 1 83 ? -9.546 -7.539 15.963 1.00 97.50 83 PHE A O 1
ATOM 608 N N . ASP A 1 84 ? -10.462 -9.561 16.388 1.00 95.38 84 ASP A N 1
ATOM 609 C CA . ASP A 1 84 ? -9.450 -10.345 15.671 1.00 95.38 84 ASP A CA 1
ATOM 610 C C . ASP A 1 84 ? -9.499 -10.117 14.147 1.00 95.38 84 ASP A C 1
ATOM 612 O O . ASP A 1 84 ? -8.453 -10.105 13.494 1.00 95.38 84 ASP A O 1
ATOM 616 N N . ASP A 1 85 ? -10.691 -9.903 13.571 1.00 96.56 85 ASP A N 1
ATOM 617 C CA . ASP A 1 85 ? -10.886 -9.646 12.136 1.00 96.56 85 ASP A CA 1
ATOM 618 C C . ASP A 1 85 ? -11.713 -8.382 11.873 1.00 96.56 85 ASP A C 1
ATOM 620 O O . ASP A 1 85 ? -12.902 -8.415 11.585 1.00 96.56 85 ASP A O 1
ATOM 624 N N . ARG A 1 86 ? -11.033 -7.240 11.831 1.00 96.50 86 ARG A N 1
ATOM 625 C CA . ARG A 1 86 ? -11.650 -5.928 11.583 1.00 96.50 86 ARG A CA 1
ATOM 626 C C . ARG A 1 86 ? -12.334 -5.788 10.213 1.00 96.50 86 ARG A C 1
ATOM 628 O O . ARG A 1 86 ? -12.890 -4.733 9.926 1.00 96.50 86 ARG A O 1
ATOM 635 N N . THR A 1 87 ? -12.257 -6.782 9.324 1.00 96.06 87 THR A N 1
ATOM 636 C CA . THR A 1 87 ? -12.855 -6.720 7.979 1.00 96.06 87 THR A CA 1
ATOM 637 C C . THR A 1 87 ? -14.296 -7.231 7.916 1.00 96.06 87 THR A C 1
ATOM 639 O O . THR A 1 87 ? -14.949 -7.074 6.880 1.00 96.06 87 THR A O 1
ATOM 642 N N . VAL A 1 88 ? -14.814 -7.798 9.009 1.00 97.44 88 VAL A N 1
ATOM 643 C CA . VAL A 1 88 ? -16.193 -8.288 9.129 1.00 97.44 88 VAL A CA 1
ATOM 644 C C . VAL A 1 88 ? -16.933 -7.577 10.267 1.00 97.44 88 VAL A C 1
ATOM 646 O O . VAL A 1 88 ? -16.325 -6.949 11.128 1.00 97.44 88 VAL A O 1
ATOM 649 N N . ALA A 1 89 ? -18.265 -7.616 10.229 1.00 97.88 89 ALA A N 1
ATOM 650 C CA . ALA A 1 89 ? -19.085 -7.177 11.354 1.00 97.88 89 ALA A CA 1
ATOM 651 C C . ALA A 1 89 ? -18.977 -8.200 12.494 1.00 97.88 89 ALA A C 1
ATOM 653 O O . ALA A 1 89 ? -18.994 -9.403 12.227 1.00 97.88 89 ALA A O 1
ATOM 654 N N . HIS A 1 90 ? -18.933 -7.724 13.737 1.00 98.56 90 HIS A N 1
ATOM 655 C CA . HIS A 1 90 ? -18.912 -8.558 14.937 1.00 98.56 90 HIS A CA 1
ATOM 656 C C . HIS A 1 90 ? -20.144 -8.293 15.791 1.00 98.56 90 HIS A C 1
ATOM 658 O O . HIS A 1 90 ? -20.510 -7.144 16.040 1.00 98.56 90 HIS A O 1
ATOM 664 N N . SER A 1 91 ? -20.768 -9.356 16.282 1.00 98.44 91 SER A N 1
ATOM 665 C CA . SER A 1 91 ? -21.860 -9.241 17.249 1.00 98.44 91 SER A CA 1
ATOM 666 C C . SER A 1 91 ? -21.289 -9.110 18.655 1.00 98.44 91 SER A C 1
ATOM 668 O O . SER A 1 91 ? -20.324 -9.791 19.002 1.00 98.44 91 SER A O 1
ATOM 670 N N . TYR A 1 92 ? -21.882 -8.260 19.489 1.00 98.56 92 TYR A N 1
ATOM 671 C CA . TYR A 1 92 ? -21.480 -8.158 20.888 1.00 98.56 92 TYR A CA 1
ATOM 672 C C . TYR A 1 92 ? -22.679 -8.087 21.824 1.00 98.56 92 TYR A C 1
ATOM 674 O O . TYR A 1 92 ? -23.751 -7.592 21.477 1.00 98.56 92 TYR A O 1
ATOM 682 N N . THR A 1 93 ? -22.500 -8.600 23.037 1.00 98.56 93 THR A N 1
ATOM 683 C CA . THR A 1 93 ? -23.460 -8.499 24.138 1.00 98.56 93 THR A CA 1
ATOM 684 C C . THR A 1 93 ? -22.719 -8.113 25.408 1.00 98.56 93 THR A C 1
ATOM 686 O O . THR A 1 93 ? -21.680 -8.688 25.724 1.00 98.56 93 THR A O 1
ATOM 689 N N . VAL A 1 94 ? -23.247 -7.130 26.132 1.00 98.38 94 VAL A N 1
ATOM 690 C CA . VAL A 1 94 ? -22.746 -6.722 27.445 1.00 98.38 94 VAL A CA 1
ATOM 691 C C . VAL A 1 94 ? -23.877 -6.870 28.447 1.00 98.38 94 VAL A C 1
ATOM 693 O O . VAL A 1 94 ? -24.890 -6.168 28.358 1.00 98.38 94 VAL A O 1
ATOM 696 N N . VAL A 1 95 ? -23.676 -7.767 29.407 1.00 98.12 95 VAL A N 1
ATOM 697 C CA . VAL A 1 95 ? -24.589 -7.998 30.522 1.00 98.12 95 VAL A CA 1
ATOM 698 C C . VAL A 1 95 ? -23.958 -7.430 31.784 1.00 98.12 95 VAL A C 1
ATOM 700 O O . VAL A 1 95 ? -22.827 -7.754 32.133 1.00 98.12 95 VAL A O 1
ATOM 703 N N . VAL A 1 96 ? -24.688 -6.568 32.478 1.00 97.38 96 VAL A N 1
ATOM 704 C CA . VAL A 1 96 ? -24.309 -6.029 33.781 1.00 97.38 96 VAL A CA 1
ATOM 705 C C . VAL A 1 96 ? -25.354 -6.469 34.785 1.00 97.38 96 VAL A C 1
ATOM 707 O O . VAL A 1 96 ? -26.529 -6.147 34.628 1.00 97.38 96 VAL A O 1
ATOM 710 N N . ASP A 1 97 ? -24.913 -7.164 35.826 1.00 97.00 97 ASP A N 1
ATOM 711 C CA . ASP A 1 97 ? -25.737 -7.529 36.975 1.00 97.00 97 ASP A CA 1
ATOM 712 C C . ASP A 1 97 ? -25.279 -6.696 38.175 1.00 97.00 97 ASP A C 1
ATOM 714 O O . ASP A 1 97 ? -24.103 -6.697 38.557 1.00 97.00 97 ASP A O 1
ATOM 718 N N . ALA A 1 98 ? -26.197 -5.919 38.742 1.00 94.69 98 ALA A N 1
ATOM 719 C CA . ALA A 1 98 ? -25.948 -5.086 39.906 1.00 94.69 98 ALA A CA 1
ATOM 720 C C . ALA A 1 98 ? -26.942 -5.462 41.012 1.00 94.69 98 ALA A C 1
ATOM 722 O O . ALA A 1 98 ? -28.057 -5.881 40.732 1.00 94.69 98 ALA A O 1
ATOM 723 N N . PRO A 1 99 ? -26.626 -5.269 42.307 1.00 92.12 99 PRO A N 1
ATOM 724 C CA . PRO A 1 99 ? -27.552 -5.657 43.365 1.00 92.12 99 PRO A CA 1
ATOM 725 C C . PRO A 1 99 ? -28.929 -4.989 43.241 1.00 92.12 99 PRO A C 1
ATOM 727 O O . PRO A 1 99 ? -29.082 -3.783 43.454 1.00 92.12 99 PRO A O 1
ATOM 730 N N . GLY A 1 100 ? -29.944 -5.807 42.964 1.00 90.50 100 GLY A N 1
ATOM 731 C CA . GLY A 1 100 ? -31.293 -5.358 42.630 1.00 90.50 100 GLY A CA 1
ATOM 732 C C . GLY A 1 100 ? -31.599 -5.688 41.174 1.00 90.50 100 GLY A C 1
ATOM 733 O O . GLY A 1 100 ? -31.077 -6.660 40.666 1.00 90.50 100 GLY A O 1
ATOM 734 N N . THR A 1 101 ? -32.491 -4.921 40.544 1.00 88.75 101 THR A N 1
ATOM 735 C CA . THR A 1 101 ? -32.723 -4.994 39.086 1.00 88.75 101 THR A CA 1
ATOM 736 C C . THR A 1 101 ? -32.774 -3.612 38.435 1.00 88.75 101 THR A C 1
ATOM 738 O O . THR A 1 101 ? -33.143 -3.452 37.277 1.00 88.75 101 THR A O 1
ATOM 741 N N . ALA A 1 102 ? -32.529 -2.557 39.218 1.00 87.44 102 ALA A N 1
ATOM 742 C CA . ALA A 1 102 ? -32.709 -1.175 38.773 1.00 87.44 102 ALA A CA 1
ATOM 743 C C . ALA A 1 102 ? -31.533 -0.670 37.923 1.00 87.44 102 ALA A C 1
ATOM 745 O O . ALA A 1 102 ? -31.634 0.395 37.312 1.00 87.44 102 ALA A O 1
ATOM 746 N N . HIS A 1 103 ? -30.415 -1.395 37.946 1.00 90.31 103 HIS A N 1
ATOM 747 C CA . HIS A 1 103 ? -29.155 -1.029 37.300 1.00 90.31 103 HIS A CA 1
ATOM 748 C C . HIS A 1 103 ? -28.592 -2.174 36.460 1.00 90.31 103 HIS A C 1
ATOM 750 O O . HIS A 1 103 ? -27.444 -2.092 36.032 1.00 90.31 103 HIS A O 1
ATOM 756 N N . ASP A 1 104 ? -29.406 -3.202 36.227 1.00 94.19 104 ASP A N 1
ATOM 757 C CA . ASP A 1 104 ? -29.056 -4.291 35.333 1.00 94.19 104 ASP A CA 1
ATOM 758 C C . ASP A 1 104 ? -29.102 -3.755 33.909 1.00 94.19 104 ASP A C 1
ATOM 760 O O . ASP A 1 104 ? -29.984 -2.965 33.542 1.00 94.19 104 ASP A O 1
ATOM 764 N N . VAL A 1 105 ? -28.131 -4.170 33.112 1.00 94.75 105 VAL A N 1
ATOM 765 C CA . VAL A 1 105 ? -28.024 -3.790 31.710 1.00 94.75 105 VAL A CA 1
ATOM 766 C C . VAL A 1 105 ? -27.886 -5.064 30.914 1.00 94.75 105 VAL A C 1
ATOM 768 O O . VAL A 1 105 ? -27.070 -5.912 31.239 1.00 94.75 105 VAL A O 1
ATOM 771 N N . ASP A 1 106 ? -28.674 -5.175 29.862 1.00 97.25 106 ASP A N 1
ATOM 772 C CA . ASP A 1 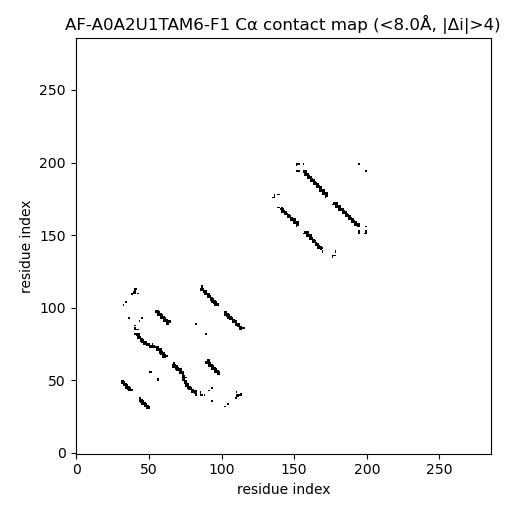106 ? -28.516 -6.201 28.846 1.00 97.25 106 ASP A CA 1
ATOM 773 C C . ASP A 1 106 ? -28.596 -5.467 27.512 1.00 97.25 106 ASP A C 1
ATOM 775 O O . ASP A 1 106 ? -29.650 -4.938 27.141 1.00 97.25 106 ASP A O 1
ATOM 779 N N . THR A 1 107 ? -27.442 -5.295 26.871 1.00 97.06 107 THR A N 1
ATOM 780 C CA . THR A 1 107 ? -27.342 -4.611 25.584 1.00 97.06 107 THR A CA 1
ATOM 781 C C . THR A 1 107 ? -26.628 -5.504 24.594 1.00 97.06 107 THR A C 1
ATOM 783 O O . THR A 1 107 ? -25.572 -6.057 24.888 1.00 97.06 107 THR A O 1
ATOM 786 N N . SER A 1 108 ? -27.197 -5.598 23.401 1.00 97.88 108 SER A N 1
ATOM 787 C CA . SER A 1 108 ? -26.613 -6.292 22.262 1.00 97.88 108 SER A CA 1
ATOM 788 C C . SER A 1 108 ? -26.695 -5.403 21.031 1.00 97.88 108 SER A C 1
ATOM 790 O O . SER A 1 108 ? -27.656 -4.647 20.875 1.00 97.88 108 SER A O 1
ATOM 792 N N . ASP A 1 109 ? -25.662 -5.461 20.198 1.00 98.25 109 ASP A N 1
ATOM 793 C CA . ASP A 1 109 ? -25.592 -4.762 18.915 1.00 98.25 109 ASP A CA 1
ATOM 794 C C . ASP A 1 109 ? -24.563 -5.455 18.003 1.00 98.25 109 ASP A C 1
ATOM 796 O O . ASP A 1 109 ? -23.948 -6.458 18.384 1.00 98.25 109 ASP A O 1
ATOM 800 N N . GLU A 1 110 ? -24.367 -4.909 16.807 1.00 98.12 110 GLU A N 1
ATOM 801 C CA . GLU A 1 110 ? -23.336 -5.340 15.861 1.00 98.12 110 GLU A CA 1
ATOM 802 C C . GLU A 1 110 ? -22.384 -4.183 15.524 1.00 98.12 110 GLU A C 1
ATOM 804 O O . GLU A 1 110 ? -22.793 -3.027 15.403 1.00 98.12 110 GLU A O 1
ATOM 809 N N . SER A 1 111 ? -21.093 -4.480 15.371 1.00 98.19 111 SER A N 1
ATOM 810 C CA . SER A 1 111 ? -20.116 -3.528 14.845 1.00 98.19 111 SER A CA 1
ATOM 811 C C . SER A 1 111 ? -20.192 -3.438 13.322 1.00 98.19 111 SER A C 1
ATOM 813 O O . SER A 1 111 ? -20.590 -4.378 12.632 1.00 98.19 111 SER A O 1
ATOM 815 N N . GLU A 1 112 ? -19.771 -2.301 12.773 1.00 97.44 112 GLU A N 1
ATOM 816 C CA . GLU A 1 112 ? -19.553 -2.173 11.334 1.00 97.44 112 GLU A CA 1
ATOM 817 C C . GLU A 1 112 ? -18.131 -2.643 10.975 1.00 97.44 112 GLU A C 1
ATOM 819 O O . GLU A 1 112 ? -17.189 -2.315 11.702 1.00 97.44 112 GLU A O 1
ATOM 824 N N . PRO A 1 113 ? -17.933 -3.363 9.854 1.00 97.56 113 PRO A N 1
ATOM 825 C CA . PRO A 1 113 ? -16.601 -3.733 9.383 1.00 97.56 113 PRO A CA 1
ATOM 826 C C . PRO A 1 113 ? -15.782 -2.491 9.027 1.00 97.56 113 PRO A C 1
ATOM 828 O O . PRO A 1 113 ? -16.316 -1.492 8.532 1.00 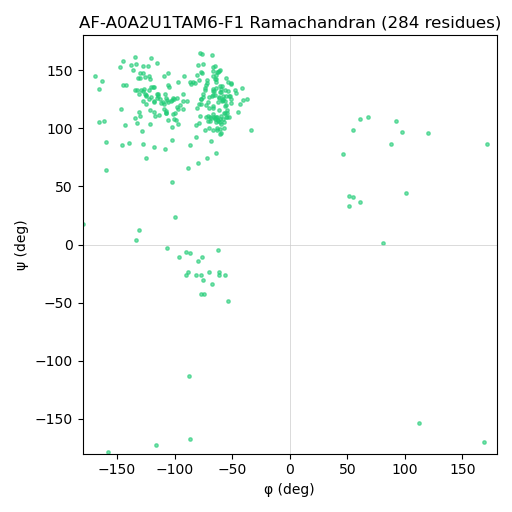97.56 113 PRO A O 1
ATOM 831 N N . CYS A 1 114 ? -14.464 -2.558 9.214 1.00 96.62 114 CYS A N 1
ATOM 832 C CA . CYS A 1 114 ? -13.594 -1.463 8.818 1.00 96.62 114 CYS A CA 1
ATOM 833 C C . CYS A 1 114 ? -13.649 -1.300 7.298 1.00 96.62 114 CYS A C 1
ATOM 835 O O . CYS A 1 114 ? -13.681 -2.294 6.561 1.00 96.62 114 CYS A O 1
ATOM 837 N N . PRO A 1 115 ? -13.616 -0.051 6.798 1.00 93.94 115 PRO A N 1
ATOM 838 C CA . PRO A 1 115 ? -13.469 0.168 5.374 1.00 93.94 115 PRO A CA 1
ATOM 839 C C . PRO A 1 115 ? -12.195 -0.536 4.911 1.00 93.94 115 PRO A C 1
ATOM 841 O O . PRO A 1 115 ? -11.141 -0.410 5.542 1.00 93.94 115 PRO A O 1
ATOM 844 N N . ALA A 1 116 ? -12.298 -1.283 3.810 1.00 89.19 116 ALA A N 1
ATOM 845 C CA . ALA A 1 116 ? -11.130 -1.894 3.199 1.00 89.19 116 ALA A CA 1
ATOM 846 C C . ALA A 1 116 ? -10.052 -0.813 3.005 1.00 89.19 116 ALA A C 1
ATOM 848 O O . ALA A 1 116 ? -10.402 0.315 2.627 1.00 89.19 116 ALA A O 1
ATOM 849 N N . PRO A 1 117 ? -8.765 -1.122 3.262 1.00 86.44 117 PRO A N 1
ATOM 850 C CA . PRO A 1 117 ? -7.704 -0.170 2.987 1.00 86.44 117 PRO A CA 1
ATOM 851 C C . PRO A 1 117 ? -7.872 0.281 1.542 1.00 86.44 117 PRO A C 1
ATOM 853 O O . PRO A 1 117 ? -8.027 -0.561 0.652 1.00 86.44 117 PRO A O 1
ATOM 856 N N . VAL A 1 118 ? -7.916 1.599 1.329 1.00 84.44 118 VAL A N 1
ATOM 857 C CA . VAL A 1 118 ? -8.000 2.158 -0.018 1.00 84.44 118 VAL A CA 1
ATOM 858 C C . VAL A 1 118 ? -6.787 1.615 -0.751 1.00 84.44 118 VAL A C 1
ATOM 860 O O . VAL A 1 118 ? -5.657 2.002 -0.461 1.00 84.44 118 VAL A O 1
ATOM 863 N N . GLN A 1 119 ? -7.013 0.644 -1.634 1.00 76.50 119 GLN A N 1
ATOM 864 C CA . GLN A 1 119 ? -5.966 0.201 -2.528 1.00 76.50 119 GLN A CA 1
ATOM 865 C C . GLN A 1 119 ? -5.690 1.411 -3.400 1.00 76.50 119 GLN A C 1
ATOM 867 O O . GLN A 1 119 ? -6.558 1.820 -4.172 1.00 76.50 119 GLN A O 1
ATOM 872 N N . GLU A 1 120 ? -4.531 2.038 -3.202 1.00 78.56 120 GLU A N 1
ATOM 873 C CA . GLU A 1 120 ? -4.046 3.032 -4.142 1.00 78.56 120 GLU A CA 1
ATOM 874 C C . GLU A 1 120 ? -4.041 2.340 -5.500 1.00 78.56 120 GLU A C 1
ATOM 876 O O . GLU A 1 120 ? -3.289 1.385 -5.723 1.00 78.56 120 GLU A O 1
ATOM 881 N N . GLU A 1 121 ? -4.962 2.750 -6.376 1.00 77.69 121 GLU A N 1
ATOM 882 C CA . GLU A 1 121 ? -4.933 2.283 -7.748 1.00 77.69 121 GLU A CA 1
ATOM 883 C C . GLU A 1 121 ? -3.527 2.591 -8.271 1.00 77.69 121 GLU A C 1
ATOM 885 O O . GLU A 1 121 ? -3.025 3.702 -8.044 1.00 77.69 121 GLU A O 1
ATOM 890 N N . PRO A 1 122 ? -2.853 1.620 -8.917 1.00 75.69 122 PRO A N 1
ATOM 891 C CA . PRO A 1 122 ? -1.546 1.884 -9.488 1.00 75.69 122 PRO A CA 1
ATOM 892 C C . PRO A 1 122 ? -1.667 3.138 -10.354 1.00 75.69 122 PRO A C 1
ATOM 894 O O . PRO A 1 122 ? -2.683 3.284 -11.046 1.00 75.69 122 PRO A O 1
ATOM 897 N N . PRO A 1 123 ? -0.682 4.055 -10.305 1.00 76.00 123 PRO A N 1
ATOM 898 C CA . PRO A 1 123 ? -0.763 5.291 -11.062 1.00 76.00 123 PRO A CA 1
ATOM 899 C C . PRO A 1 123 ? -1.099 4.921 -12.499 1.00 76.00 123 PRO A C 1
ATOM 901 O O . PRO A 1 123 ? -0.397 4.107 -13.107 1.00 76.00 123 PRO A O 1
ATOM 904 N N . VAL A 1 124 ? -2.212 5.460 -13.006 1.00 75.81 124 VAL A N 1
ATOM 905 C CA . VAL A 1 124 ? -2.610 5.264 -14.396 1.00 75.81 124 VAL A CA 1
ATOM 906 C C . VAL A 1 124 ? -1.402 5.668 -15.222 1.00 75.81 124 VAL A C 1
ATOM 908 O O . VAL A 1 124 ? -1.018 6.838 -15.226 1.00 75.81 124 VAL A O 1
ATOM 911 N N . VAL A 1 125 ? -0.752 4.687 -15.847 1.00 69.75 125 VAL A N 1
ATOM 912 C CA . VAL A 1 125 ? 0.409 4.939 -16.690 1.00 69.75 125 VAL A CA 1
ATOM 913 C C . VAL A 1 125 ? -0.128 5.728 -17.868 1.00 69.75 125 VAL A C 1
ATOM 915 O O . VAL A 1 125 ? -0.740 5.166 -18.777 1.00 69.75 125 VAL A O 1
ATOM 918 N N . THR A 1 126 ? 0.029 7.050 -17.822 1.00 70.56 126 THR A N 1
ATOM 919 C CA . THR A 1 126 ? -0.263 7.900 -18.965 1.00 70.56 126 THR A CA 1
ATOM 920 C C . THR A 1 126 ? 0.594 7.359 -20.104 1.00 70.56 126 THR A C 1
ATOM 922 O O . THR A 1 126 ? 1.811 7.234 -19.916 1.00 70.56 126 THR A O 1
ATOM 925 N N . PRO A 1 127 ? 0.007 6.973 -21.251 1.00 76.19 127 PRO A N 1
ATOM 926 C CA . PRO A 1 127 ? 0.810 6.532 -22.376 1.00 76.19 127 PRO A CA 1
ATOM 927 C C . PRO A 1 127 ? 1.839 7.628 -22.684 1.00 76.19 127 PRO A C 1
ATOM 929 O O . PRO A 1 127 ? 1.500 8.814 -22.577 1.00 76.19 127 PRO A O 1
ATOM 932 N N . PRO A 1 128 ? 3.093 7.259 -23.003 1.00 79.38 128 PRO A N 1
ATOM 933 C CA . PRO A 1 128 ? 4.099 8.237 -23.376 1.00 79.38 128 PRO A CA 1
ATOM 934 C C . PRO A 1 128 ? 3.523 9.098 -24.497 1.00 79.38 128 PRO A C 1
ATOM 936 O O . PRO A 1 128 ? 2.983 8.574 -25.472 1.00 79.38 128 PRO A O 1
ATOM 939 N N . VAL A 1 129 ? 3.574 10.418 -24.309 1.00 79.38 129 VAL A N 1
ATOM 940 C CA . VAL A 1 129 ? 3.199 11.376 -25.347 1.00 79.38 129 VAL A CA 1
ATOM 941 C C . VAL A 1 129 ? 4.036 11.030 -26.571 1.00 79.38 129 VAL A C 1
ATOM 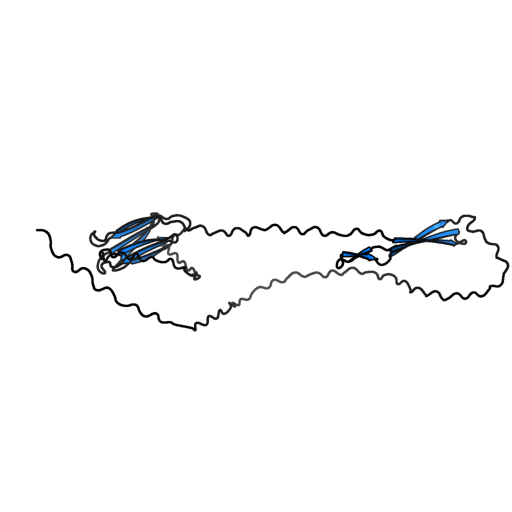943 O O . VAL A 1 129 ? 5.263 11.079 -26.507 1.00 79.38 129 VAL A O 1
ATOM 946 N N . GLU A 1 130 ? 3.373 10.608 -27.644 1.00 71.50 130 GLU A N 1
ATOM 947 C CA . GLU A 1 130 ? 4.034 10.254 -28.892 1.00 71.50 130 GLU A CA 1
ATOM 948 C C . GLU A 1 130 ? 4.684 11.529 -29.443 1.00 71.50 130 GLU A C 1
ATOM 950 O O . GLU A 1 130 ? 4.001 12.495 -29.796 1.00 71.50 130 GLU A O 1
ATOM 955 N N . GLU A 1 131 ? 6.016 11.580 -29.402 1.00 77.19 131 GLU A N 1
ATOM 956 C CA . GLU A 1 131 ? 6.784 12.705 -29.923 1.00 77.19 131 GLU A CA 1
ATOM 957 C C . GLU A 1 131 ? 6.552 12.782 -31.443 1.00 77.19 131 GLU A C 1
ATOM 959 O O . GLU A 1 131 ? 6.556 11.741 -32.112 1.00 77.19 131 GLU A O 1
ATOM 964 N N . PRO A 1 132 ? 6.291 13.974 -32.017 1.00 81.06 132 PRO A N 1
ATOM 965 C CA . PRO A 1 132 ? 6.082 14.096 -33.454 1.00 81.06 132 PRO A CA 1
ATOM 966 C C . PRO A 1 132 ? 7.288 13.521 -34.212 1.00 81.06 132 PRO A C 1
ATOM 968 O O . PRO A 1 132 ? 8.425 13.701 -33.771 1.00 81.06 132 PRO A O 1
ATOM 971 N N . PRO A 1 133 ? 7.074 12.850 -35.360 1.00 78.38 133 PRO A N 1
ATOM 972 C CA . PRO A 1 133 ? 8.166 12.237 -36.101 1.00 78.38 133 PRO A CA 1
ATOM 973 C C . PRO A 1 133 ? 9.198 13.301 -36.484 1.00 78.38 133 PRO A C 1
ATOM 975 O O . PRO A 1 133 ? 8.865 14.300 -37.129 1.00 78.38 133 PRO A O 1
ATOM 978 N N . VAL A 1 134 ? 10.456 13.083 -36.093 1.00 80.00 134 VAL A N 1
ATOM 979 C CA . VAL A 1 134 ? 11.579 13.933 -36.500 1.00 80.00 134 VAL A CA 1
ATOM 980 C C . VAL A 1 134 ? 11.692 13.861 -38.022 1.00 80.00 134 VAL A C 1
ATOM 982 O O . VAL A 1 134 ? 11.934 12.798 -38.594 1.00 80.00 134 VAL A O 1
ATOM 985 N N . VAL A 1 135 ? 11.482 14.993 -38.695 1.00 83.19 135 VAL A N 1
ATOM 986 C CA . VAL A 1 135 ? 11.623 15.094 -40.151 1.00 83.19 135 VAL A CA 1
ATOM 987 C C . VAL A 1 135 ? 13.115 15.060 -40.486 1.00 83.19 135 VAL A C 1
ATOM 989 O O . VAL A 1 135 ? 13.810 16.071 -40.374 1.00 83.19 135 VAL A O 1
ATOM 992 N N . VAL A 1 136 ? 13.612 13.885 -40.875 1.00 87.19 136 VAL A N 1
ATOM 993 C CA . VAL A 1 136 ? 14.983 13.716 -41.374 1.00 87.19 136 VAL A CA 1
ATOM 994 C C . VAL A 1 136 ? 15.044 14.225 -42.823 1.00 87.19 136 VAL A C 1
ATOM 996 O O . VAL A 1 136 ? 14.246 13.771 -43.649 1.00 87.19 136 VAL A O 1
ATOM 999 N N . PRO A 1 137 ? 15.943 15.166 -43.165 1.00 86.31 137 PRO A N 1
ATOM 1000 C CA . PRO A 1 137 ? 16.075 15.669 -44.531 1.00 86.31 137 PRO A CA 1
ATOM 1001 C C . PRO A 1 137 ? 16.589 14.581 -45.486 1.00 86.31 137 PRO A C 1
ATOM 1003 O O . PRO A 1 137 ? 17.436 13.768 -45.118 1.00 86.31 137 PRO A O 1
ATOM 1006 N N . GLU A 1 138 ? 16.127 14.591 -46.738 1.00 91.69 138 GLU A N 1
ATOM 1007 C CA . GLU A 1 138 ? 16.582 13.655 -47.776 1.00 91.69 138 GLU A CA 1
ATOM 1008 C C . GLU A 1 138 ? 18.096 13.793 -48.027 1.00 91.69 138 GLU A C 1
ATOM 1010 O O . GLU A 1 138 ? 18.612 14.904 -48.173 1.00 91.69 138 GLU A O 1
ATOM 1015 N N . MET A 1 139 ? 18.814 12.664 -48.049 1.00 94.19 139 MET A N 1
ATOM 1016 C CA . MET A 1 139 ? 20.264 12.631 -48.256 1.00 94.19 139 MET A CA 1
ATOM 1017 C C . MET A 1 139 ? 20.615 13.012 -49.702 1.00 94.19 139 MET A C 1
ATOM 1019 O O . MET A 1 139 ? 20.107 12.375 -50.628 1.00 94.19 139 MET A O 1
ATOM 1023 N N . PRO A 1 140 ? 21.501 13.998 -49.938 1.00 93.44 140 PRO A N 1
ATOM 1024 C CA . PRO A 1 140 ? 21.909 14.345 -51.291 1.00 93.44 140 PRO A CA 1
ATOM 1025 C C . PRO A 1 140 ? 22.708 13.207 -51.943 1.00 93.44 140 PRO A C 1
ATOM 1027 O O . PRO A 1 140 ? 23.392 12.436 -51.266 1.00 93.44 140 PRO A O 1
ATOM 1030 N N . GLN A 1 141 ? 22.664 13.114 -53.276 1.00 95.00 141 GLN A N 1
ATOM 1031 C CA . GLN A 1 141 ? 23.463 12.122 -53.998 1.00 95.00 141 GLN A CA 1
ATOM 1032 C C . GLN A 1 141 ? 24.974 12.393 -53.839 1.00 95.00 141 GLN A C 1
ATOM 1034 O O . GLN A 1 141 ? 25.393 13.559 -53.818 1.00 95.00 141 GLN A O 1
ATOM 1039 N N . PRO A 1 142 ? 25.804 11.339 -53.718 1.00 94.69 142 PRO A N 1
ATOM 1040 C CA . PRO A 1 142 ? 27.251 11.492 -53.664 1.00 94.69 142 PRO A CA 1
ATOM 1041 C C . PRO A 1 142 ? 27.792 12.014 -55.000 1.00 94.69 142 PRO A C 1
ATOM 1043 O O . PRO A 1 142 ? 27.246 11.728 -56.065 1.00 94.69 142 PRO A O 1
ATOM 1046 N N . ASN A 1 143 ? 28.884 12.775 -54.941 1.00 93.88 143 ASN A N 1
ATOM 1047 C CA . ASN A 1 143 ? 29.617 13.184 -56.137 1.00 93.88 143 ASN A CA 1
ATOM 1048 C C . ASN A 1 143 ? 30.738 12.181 -56.419 1.00 93.88 143 ASN A C 1
ATOM 1050 O O . ASN A 1 143 ? 31.540 11.901 -55.526 1.00 93.88 143 ASN A O 1
ATOM 1054 N N . GLU A 1 144 ? 30.822 11.686 -57.650 1.00 95.50 144 GLU A N 1
ATOM 1055 C CA . GLU A 1 144 ? 31.820 10.700 -58.063 1.00 95.50 144 GLU A CA 1
ATOM 1056 C C . GLU A 1 144 ? 32.679 11.244 -59.203 1.00 95.50 144 GLU A C 1
ATOM 1058 O O . GLU A 1 144 ? 32.190 11.845 -60.159 1.00 95.50 144 GLU A O 1
ATOM 1063 N N . THR A 1 145 ? 33.989 11.045 -59.104 1.00 94.69 145 THR A N 1
ATOM 1064 C CA . THR A 1 145 ? 34.947 11.366 -60.164 1.00 94.69 145 THR A CA 1
ATOM 1065 C C . THR A 1 145 ? 35.800 10.138 -60.437 1.00 94.69 145 THR A C 1
ATOM 1067 O O . THR A 1 145 ? 36.442 9.616 -59.528 1.00 94.69 145 THR A O 1
ATOM 1070 N N . VAL A 1 146 ? 35.806 9.680 -61.690 1.00 95.81 146 VAL A N 1
ATOM 1071 C CA . VAL A 1 146 ? 36.542 8.487 -62.124 1.00 95.81 146 VAL A CA 1
ATOM 1072 C C . VAL A 1 146 ? 37.637 8.900 -63.097 1.00 95.81 146 VAL A C 1
ATOM 1074 O O . VAL A 1 146 ? 37.368 9.572 -64.092 1.00 95.81 146 VAL A O 1
ATOM 1077 N N . THR A 1 147 ? 38.867 8.477 -62.827 1.00 95.94 147 THR A N 1
ATOM 1078 C CA . THR A 1 147 ? 40.009 8.608 -63.735 1.00 95.94 147 THR A CA 1
ATOM 1079 C C . THR A 1 147 ? 40.590 7.230 -64.029 1.00 95.94 147 THR A C 1
ATOM 1081 O O . THR A 1 147 ? 40.570 6.341 -63.180 1.00 95.94 147 THR A O 1
ATOM 1084 N N . SER A 1 148 ? 41.082 7.026 -65.249 1.00 94.19 148 SER A N 1
ATOM 1085 C CA . SER A 1 148 ? 41.711 5.773 -65.669 1.00 94.19 148 SER A CA 1
ATOM 1086 C C . SER A 1 148 ? 43.014 6.088 -66.385 1.00 94.19 148 SER A C 1
ATOM 1088 O O . SER A 1 148 ? 43.039 6.971 -67.242 1.00 94.19 148 SER A O 1
ATOM 1090 N N . VAL A 1 149 ? 44.079 5.386 -66.016 1.00 96.81 149 VAL A N 1
ATOM 1091 C CA . VAL A 1 149 ? 45.409 5.504 -66.619 1.00 96.81 149 VAL A CA 1
ATOM 1092 C C . VAL A 1 149 ? 45.847 4.114 -67.056 1.00 96.81 149 VAL A C 1
ATOM 1094 O O . VAL A 1 149 ? 45.775 3.183 -66.259 1.00 96.81 149 VAL A O 1
ATOM 1097 N N . ASP A 1 150 ? 46.287 3.984 -68.303 1.00 96.31 150 ASP A N 1
ATOM 1098 C CA . ASP A 1 150 ? 46.850 2.745 -68.837 1.00 96.31 150 ASP A CA 1
ATOM 1099 C C . ASP A 1 150 ? 48.378 2.849 -68.856 1.00 96.31 150 ASP A C 1
ATOM 1101 O O . ASP A 1 150 ? 48.931 3.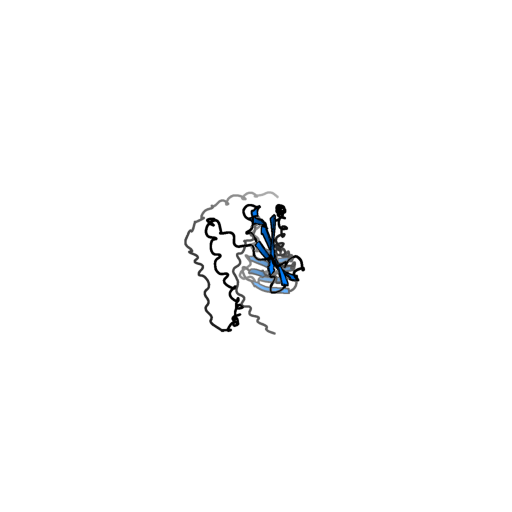790 -69.427 1.00 96.31 150 ASP A O 1
ATOM 1105 N N . ASP A 1 151 ? 49.052 1.880 -68.243 1.00 95.69 151 ASP A N 1
ATOM 1106 C CA . ASP A 1 151 ? 50.504 1.711 -68.274 1.00 95.69 151 ASP A CA 1
ATOM 1107 C C . ASP A 1 151 ? 50.858 0.478 -69.116 1.00 95.69 151 ASP A C 1
ATOM 1109 O O . ASP A 1 151 ? 50.462 -0.649 -68.800 1.00 95.69 151 ASP A O 1
ATOM 1113 N N . VAL A 1 152 ? 51.564 0.692 -70.227 1.00 94.75 152 VAL A N 1
ATOM 1114 C CA . VAL A 1 152 ? 51.918 -0.358 -71.188 1.00 94.75 152 VAL A CA 1
ATOM 1115 C C . VAL A 1 152 ? 53.350 -0.812 -70.935 1.00 94.75 152 VAL A C 1
ATOM 1117 O O . VAL A 1 152 ? 54.303 -0.084 -71.204 1.00 94.75 152 VAL A O 1
ATOM 1120 N N . ASN A 1 153 ? 53.514 -2.058 -70.493 1.00 93.19 153 ASN A N 1
ATOM 1121 C CA . ASN A 1 153 ? 54.819 -2.686 -70.341 1.00 93.19 153 ASN A CA 1
ATOM 1122 C C . ASN A 1 153 ? 55.088 -3.653 -71.504 1.00 93.19 153 ASN A C 1
ATOM 1124 O O . ASN A 1 153 ? 54.600 -4.787 -71.532 1.00 93.19 153 ASN A O 1
ATOM 1128 N N . CYS A 1 154 ? 55.887 -3.199 -72.472 1.00 90.94 154 CYS A N 1
ATOM 1129 C CA . CYS A 1 154 ? 56.239 -3.971 -73.666 1.00 90.94 154 CYS A CA 1
ATOM 1130 C C . CYS A 1 154 ? 57.174 -5.158 -73.385 1.00 90.94 154 CYS A C 1
ATOM 1132 O O . CYS A 1 154 ? 57.165 -6.122 -74.152 1.00 90.94 154 CYS A O 1
ATOM 1134 N N . ASP A 1 155 ? 57.942 -5.125 -72.292 1.00 92.25 155 ASP A N 1
ATOM 1135 C CA . ASP A 1 155 ? 58.849 -6.217 -71.919 1.00 92.25 155 ASP A CA 1
ATOM 1136 C C . ASP A 1 155 ? 58.068 -7.415 -71.368 1.00 92.25 155 ASP A C 1
ATOM 1138 O O . ASP A 1 155 ? 58.327 -8.562 -71.739 1.00 92.25 155 ASP A O 1
ATOM 1142 N N . SER A 1 156 ? 57.068 -7.155 -70.517 1.00 93.12 156 SER A N 1
ATOM 1143 C CA . SER A 1 156 ? 56.158 -8.184 -69.998 1.00 93.12 156 SER A CA 1
ATOM 1144 C C . SER A 1 156 ? 54.957 -8.453 -70.904 1.00 93.12 156 SER A C 1
ATOM 1146 O O . SER A 1 156 ? 54.227 -9.409 -70.655 1.00 93.12 156 SER A O 1
ATOM 1148 N N . LYS A 1 157 ? 54.765 -7.652 -71.962 1.00 93.81 157 LYS A N 1
ATOM 1149 C CA . LYS A 1 157 ? 53.598 -7.683 -72.862 1.00 93.81 157 LYS A CA 1
ATOM 1150 C C . LYS A 1 157 ? 52.268 -7.544 -72.116 1.00 93.81 157 LYS A C 1
ATOM 1152 O O . LYS A 1 157 ? 51.295 -8.219 -72.445 1.00 93.81 157 LYS A O 1
ATOM 1157 N N . THR A 1 158 ? 52.217 -6.664 -71.121 1.00 95.06 158 THR A N 1
ATOM 1158 C CA . THR A 1 158 ? 51.017 -6.429 -70.306 1.00 95.06 158 THR A CA 1
ATOM 1159 C C . THR A 1 158 ? 50.637 -4.956 -70.296 1.00 95.06 158 THR A C 1
ATOM 1161 O O . THR A 1 158 ? 51.511 -4.095 -70.234 1.00 95.06 158 THR A O 1
ATOM 1164 N N . VAL A 1 159 ? 49.337 -4.672 -70.285 1.00 95.38 159 VAL A N 1
ATOM 1165 C CA . VAL A 1 159 ? 48.779 -3.349 -69.985 1.00 95.38 159 VAL A CA 1
ATOM 1166 C C . VAL A 1 159 ? 48.153 -3.396 -68.600 1.00 95.38 159 VAL A C 1
ATOM 1168 O O . VAL A 1 159 ? 47.279 -4.230 -68.345 1.00 95.38 159 VAL A O 1
ATOM 1171 N N . THR A 1 160 ? 48.594 -2.503 -67.721 1.00 95.25 160 THR A N 1
ATOM 1172 C CA . THR A 1 160 ? 48.006 -2.288 -66.400 1.00 95.25 160 THR A CA 1
ATOM 1173 C C . THR A 1 160 ? 47.128 -1.048 -66.463 1.00 95.25 160 THR A C 1
ATOM 1175 O O . THR A 1 160 ? 47.620 0.063 -66.618 1.00 95.25 160 THR A O 1
ATOM 1178 N N . THR A 1 161 ? 45.820 -1.231 -66.339 1.00 96.06 161 THR A N 1
ATOM 1179 C CA . THR A 1 161 ? 44.866 -0.129 -66.216 1.00 96.06 161 THR A CA 1
ATOM 1180 C C . THR A 1 161 ? 44.630 0.156 -64.739 1.00 96.06 161 THR A C 1
ATOM 1182 O O . THR A 1 161 ? 44.094 -0.693 -64.023 1.00 96.06 161 THR A O 1
ATOM 1185 N N . THR A 1 162 ? 44.990 1.353 -64.287 1.00 96.44 162 THR A N 1
ATOM 1186 C CA . THR A 1 162 ? 44.713 1.854 -62.938 1.00 96.44 162 THR A CA 1
ATOM 1187 C C . THR A 1 162 ? 43.513 2.794 -62.992 1.00 96.44 162 THR A C 1
ATOM 1189 O O . THR A 1 162 ? 43.596 3.917 -63.490 1.00 96.44 162 THR A O 1
ATOM 1192 N N . THR A 1 163 ? 42.376 2.347 -62.461 1.00 96.44 163 THR A N 1
ATOM 1193 C CA . THR A 1 163 ? 41.166 3.158 -62.293 1.00 96.44 163 THR A CA 1
ATOM 1194 C C . THR A 1 163 ? 41.123 3.731 -60.879 1.00 96.44 163 THR A C 1
ATOM 1196 O O . THR A 1 163 ? 41.066 2.984 -59.903 1.00 96.44 163 THR A O 1
ATOM 1199 N N . THR A 1 164 ? 41.107 5.055 -60.756 1.00 96.00 164 THR A N 1
ATOM 1200 C CA . THR A 1 164 ? 40.922 5.767 -59.486 1.00 96.00 164 THR A CA 1
ATOM 1201 C C . THR A 1 164 ? 39.518 6.358 -59.439 1.00 96.00 164 THR A C 1
ATOM 1203 O O . THR A 1 164 ? 39.129 7.130 -60.309 1.00 96.00 164 THR A O 1
ATOM 1206 N N . THR A 1 165 ? 38.743 5.994 -58.422 1.00 95.25 165 THR A N 1
ATOM 1207 C CA . THR A 1 165 ? 37.409 6.543 -58.148 1.00 95.25 165 THR A CA 1
ATOM 1208 C C . THR A 1 165 ? 37.468 7.369 -56.873 1.00 95.25 165 THR A C 1
ATOM 1210 O O . THR A 1 165 ? 37.845 6.849 -55.827 1.00 95.25 165 THR A O 1
ATOM 1213 N N . VAL A 1 166 ? 37.105 8.646 -56.952 1.00 96.00 166 VAL A N 1
ATOM 1214 C CA . VAL A 1 166 ? 36.971 9.541 -55.798 1.00 96.00 166 VAL A CA 1
ATOM 1215 C C . VAL A 1 166 ? 35.486 9.786 -55.555 1.00 96.00 166 VAL A C 1
ATOM 1217 O O . VAL A 1 166 ? 34.821 10.404 -56.387 1.00 96.00 166 VAL A O 1
ATOM 1220 N N . THR A 1 167 ? 34.974 9.322 -54.415 1.00 96.00 167 THR A N 1
ATOM 1221 C CA . THR A 1 167 ? 33.572 9.483 -54.007 1.00 96.00 167 THR A CA 1
ATOM 1222 C C . THR A 1 167 ? 33.494 10.450 -52.831 1.00 96.00 167 THR A C 1
ATOM 1224 O O . THR A 1 167 ? 34.101 10.226 -51.787 1.00 96.00 167 THR A O 1
ATOM 1227 N N . THR A 1 168 ? 32.736 11.537 -52.980 1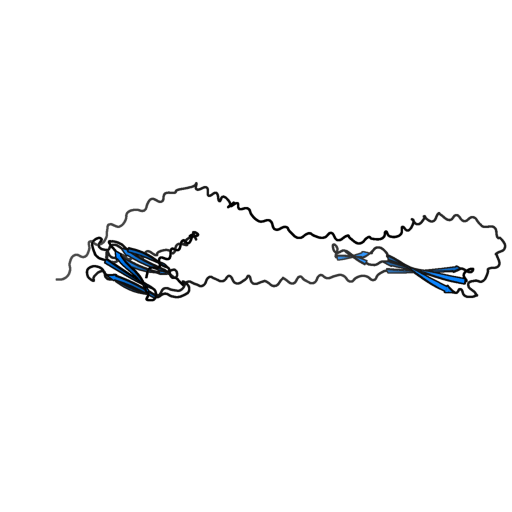.00 97.19 168 THR A N 1
ATOM 1228 C CA . THR A 1 168 ? 32.445 12.491 -51.899 1.00 97.19 168 THR A CA 1
ATOM 1229 C C . THR A 1 168 ? 31.003 12.298 -51.438 1.00 97.19 168 THR A C 1
ATOM 1231 O O . THR A 1 168 ? 30.068 12.641 -52.166 1.00 97.19 168 THR A O 1
ATOM 1234 N N . GLY A 1 169 ? 30.833 11.719 -50.248 1.00 95.81 169 GLY A N 1
ATOM 1235 C CA . GLY A 1 169 ? 29.530 11.498 -49.617 1.00 95.81 169 GLY A CA 1
ATOM 1236 C C . GLY A 1 169 ? 29.033 12.688 -48.792 1.00 95.81 169 GLY A C 1
ATOM 1237 O O . GLY A 1 169 ? 29.593 13.786 -48.839 1.00 95.81 169 GLY A O 1
ATOM 1238 N N . TRP A 1 170 ? 27.991 12.440 -48.001 1.00 96.06 170 TRP A N 1
ATOM 1239 C CA . TRP A 1 170 ? 27.394 13.405 -47.081 1.00 96.06 170 TRP A CA 1
ATOM 1240 C C . TRP A 1 170 ? 27.236 12.782 -45.693 1.00 96.06 170 TRP A C 1
ATOM 1242 O O . TRP A 1 170 ? 26.910 11.603 -45.577 1.00 96.06 170 TRP A O 1
ATOM 1252 N N . THR A 1 171 ? 27.437 13.585 -44.654 1.00 94.94 171 THR A N 1
ATOM 1253 C CA . THR A 1 171 ? 27.194 13.229 -43.251 1.00 94.94 171 THR A CA 1
ATOM 1254 C C . THR A 1 171 ? 26.128 14.169 -42.701 1.00 94.94 171 THR A C 1
ATOM 1256 O O . THR A 1 171 ? 26.175 15.368 -42.975 1.00 94.94 171 THR A O 1
ATOM 1259 N N . LEU A 1 172 ? 25.148 13.648 -41.960 1.00 94.75 172 LEU A N 1
ATOM 1260 C CA . LEU A 1 172 ? 24.141 14.480 -41.303 1.00 94.75 172 LEU A CA 1
ATOM 1261 C C . LEU A 1 172 ? 24.759 15.107 -40.051 1.00 94.75 172 LEU A C 1
ATOM 1263 O O . LEU A 1 172 ? 25.209 14.393 -39.158 1.00 94.75 172 LEU A O 1
ATOM 1267 N N . ASP A 1 173 ? 24.784 16.433 -39.984 1.00 92.88 173 ASP A N 1
ATOM 1268 C CA . ASP A 1 173 ? 25.073 17.146 -38.746 1.00 92.88 173 ASP A CA 1
ATOM 1269 C C . ASP A 1 173 ? 23.806 17.147 -37.885 1.00 92.88 173 ASP A C 1
ATOM 1271 O O . ASP A 1 173 ? 22.857 17.884 -38.156 1.00 92.88 173 ASP A O 1
ATOM 1275 N N . GLU A 1 174 ? 23.794 16.309 -36.849 1.00 89.12 174 GLU A N 1
ATOM 1276 C CA . GLU A 1 174 ? 22.672 16.156 -35.915 1.00 89.12 174 GLU A CA 1
ATOM 1277 C C . GLU A 1 174 ? 22.344 17.455 -35.160 1.00 89.12 174 GLU A C 1
ATOM 1279 O O . GLU A 1 174 ? 21.208 17.649 -34.734 1.00 89.12 174 GLU A O 1
ATOM 1284 N N . THR A 1 175 ? 23.308 18.375 -35.027 1.00 89.31 175 THR A N 1
ATOM 1285 C CA . THR A 1 175 ? 23.106 19.647 -34.317 1.00 89.31 175 THR A CA 1
ATOM 1286 C C . THR A 1 175 ? 22.323 20.638 -35.169 1.00 89.31 175 THR A C 1
ATOM 1288 O O . THR A 1 175 ? 21.442 21.338 -34.671 1.00 89.31 175 THR A O 1
ATOM 1291 N N . SER A 1 176 ? 22.653 20.724 -36.457 1.00 90.25 176 SER A N 1
ATOM 1292 C CA . SER A 1 176 ? 22.006 21.653 -37.390 1.00 90.25 176 SER A CA 1
ATOM 1293 C C . SER A 1 176 ? 20.878 21.013 -38.202 1.00 90.25 176 SER A C 1
ATOM 1295 O O . SER A 1 176 ? 20.129 21.729 -38.865 1.00 90.25 176 SER A O 1
ATOM 1297 N N . ASN A 1 177 ? 20.748 19.685 -38.145 1.00 91.31 177 ASN A N 1
ATOM 1298 C CA . ASN A 1 177 ? 19.901 18.877 -39.016 1.00 91.31 177 ASN A CA 1
ATOM 1299 C C . ASN A 1 177 ? 20.151 19.185 -40.506 1.00 91.31 177 ASN A C 1
ATOM 1301 O O . ASN A 1 177 ? 19.216 19.334 -41.296 1.00 91.31 177 ASN A O 1
ATOM 1305 N N . THR A 1 178 ? 21.424 19.339 -40.891 1.00 93.19 178 THR A N 1
ATOM 1306 C CA . THR A 1 178 ? 21.828 19.610 -42.279 1.00 93.19 178 THR A CA 1
ATOM 1307 C C . THR A 1 178 ? 22.883 18.630 -42.771 1.00 93.19 178 THR A C 1
ATOM 1309 O O . THR A 1 178 ? 23.716 18.140 -42.013 1.00 93.19 178 THR A O 1
ATOM 1312 N N . TRP A 1 179 ? 22.850 18.329 -44.068 1.00 95.75 179 TRP A N 1
ATOM 1313 C CA . TRP A 1 179 ? 23.851 17.481 -44.704 1.00 95.75 179 TRP A CA 1
ATOM 1314 C C . TRP A 1 179 ? 25.128 18.275 -44.983 1.00 95.75 179 TRP A C 1
ATOM 1316 O O . TRP A 1 179 ? 25.114 19.251 -45.736 1.00 95.75 179 TRP A O 1
ATOM 1326 N N . VAL A 1 180 ? 26.246 17.822 -44.421 1.00 96.12 180 VAL A N 1
ATOM 1327 C CA . VAL A 1 180 ? 27.587 18.361 -44.678 1.00 96.12 180 VAL A CA 1
ATOM 1328 C C . VAL A 1 180 ? 28.383 17.399 -45.559 1.00 96.12 180 VAL A C 1
ATOM 1330 O O . VAL A 1 180 ? 28.184 16.187 -45.505 1.00 96.12 180 VAL A O 1
ATOM 1333 N N . LYS A 1 181 ? 29.272 17.921 -46.414 1.00 95.94 181 LYS A N 1
ATOM 1334 C CA . LYS A 1 181 ? 30.112 17.075 -47.278 1.00 95.94 181 LYS A CA 1
ATOM 1335 C C . LYS A 1 181 ? 31.068 16.248 -46.422 1.00 95.94 181 LYS A C 1
ATOM 1337 O O . LYS A 1 181 ? 31.777 16.809 -45.590 1.00 95.94 181 LYS A O 1
ATOM 1342 N N . ALA A 1 182 ? 31.094 14.941 -46.655 1.00 94.69 182 ALA A N 1
ATOM 1343 C CA . ALA A 1 182 ? 32.038 14.039 -46.013 1.00 94.69 182 ALA A CA 1
ATOM 1344 C C . ALA A 1 182 ? 33.437 14.171 -46.636 1.00 94.69 182 ALA A C 1
ATOM 1346 O O . ALA A 1 182 ? 33.600 14.701 -47.741 1.00 94.69 182 ALA A O 1
ATOM 1347 N N . GLU A 1 183 ? 34.447 13.661 -45.934 1.00 95.81 183 GLU A N 1
ATOM 1348 C CA . GLU A 1 183 ? 35.788 13.523 -46.498 1.00 95.81 183 GLU A CA 1
ATOM 1349 C C . GLU A 1 183 ? 35.752 12.603 -47.733 1.00 95.81 183 GLU A C 1
ATOM 1351 O O . GLU A 1 183 ? 35.063 11.576 -47.719 1.00 95.81 183 GLU A O 1
ATOM 1356 N N . PRO A 1 184 ? 36.446 12.965 -48.827 1.00 95.75 184 PRO A N 1
ATOM 1357 C CA . PRO A 1 184 ? 36.438 12.167 -50.042 1.00 95.75 184 PRO A CA 1
ATOM 1358 C C . PRO A 1 184 ? 37.134 10.823 -49.809 1.00 95.75 184 PRO A C 1
ATOM 1360 O O . PRO A 1 184 ? 38.240 10.762 -49.273 1.00 95.75 184 PRO A O 1
ATOM 1363 N N . VAL A 1 185 ? 36.502 9.746 -50.270 1.00 95.88 185 VAL A N 1
ATOM 1364 C CA . VAL A 1 185 ? 37.061 8.393 -50.236 1.00 95.88 185 VAL A CA 1
ATOM 1365 C C . VAL A 1 185 ? 37.607 8.054 -51.616 1.00 95.88 185 VAL A C 1
ATOM 1367 O O . VAL A 1 185 ? 36.883 8.113 -52.611 1.00 95.88 185 VAL A O 1
ATOM 1370 N N . THR A 1 186 ? 38.882 7.672 -51.674 1.00 95.06 186 THR A N 1
ATOM 1371 C CA . THR A 1 186 ? 39.554 7.267 -52.914 1.00 95.06 186 THR A CA 1
ATOM 1372 C C . THR A 1 186 ? 39.679 5.751 -52.974 1.00 95.06 186 THR A C 1
ATOM 1374 O O . THR A 1 186 ? 40.281 5.136 -52.098 1.00 95.06 186 THR A O 1
ATOM 1377 N N . THR A 1 187 ? 39.152 5.149 -54.036 1.00 94.31 187 THR A N 1
ATOM 1378 C CA . THR A 1 187 ? 39.290 3.722 -54.340 1.00 94.31 187 THR A CA 1
ATOM 1379 C C . THR A 1 187 ? 40.135 3.552 -55.594 1.00 94.31 187 THR A C 1
ATOM 1381 O O . THR A 1 187 ? 39.808 4.113 -56.638 1.00 94.31 187 THR A O 1
ATOM 1384 N N . VAL A 1 188 ? 41.206 2.763 -55.507 1.00 96.62 188 VAL A N 1
ATOM 1385 C CA . VAL A 1 188 ? 42.067 2.422 -56.647 1.00 96.62 188 VAL A CA 1
ATOM 1386 C C . VAL A 1 188 ? 41.835 0.964 -57.017 1.00 96.62 188 VAL A C 1
ATOM 1388 O O . VAL A 1 188 ? 41.865 0.085 -56.157 1.00 96.62 188 VAL A O 1
ATOM 1391 N N . LYS A 1 189 ? 41.591 0.706 -58.299 1.00 96.56 189 LYS A N 1
ATOM 1392 C CA . LYS A 1 189 ? 41.442 -0.633 -58.860 1.00 96.56 189 LYS A CA 1
ATOM 1393 C C . LYS A 1 189 ? 42.423 -0.800 -60.007 1.00 96.56 189 LYS A C 1
ATOM 1395 O O . LYS A 1 189 ? 42.414 -0.004 -60.939 1.00 96.56 189 LYS A O 1
ATOM 1400 N N . GLU A 1 190 ? 43.210 -1.864 -59.959 1.00 97.00 190 GLU A N 1
ATOM 1401 C CA . GLU A 1 190 ? 44.110 -2.240 -61.044 1.00 97.00 190 GLU A CA 1
ATOM 1402 C C . GLU A 1 190 ? 43.553 -3.446 -61.792 1.00 97.00 190 GLU A C 1
ATOM 1404 O O . GLU A 1 190 ? 43.048 -4.402 -61.193 1.00 97.00 190 GLU A O 1
ATOM 1409 N N . THR A 1 191 ? 43.637 -3.406 -63.116 1.00 95.62 191 THR A N 1
ATOM 1410 C CA . THR A 1 191 ? 43.334 -4.548 -63.975 1.00 95.62 191 THR A CA 1
ATOM 1411 C C . THR A 1 191 ? 44.459 -4.743 -64.968 1.00 95.62 191 THR A C 1
ATOM 1413 O O . THR A 1 191 ? 44.840 -3.802 -65.657 1.00 95.62 191 THR A O 1
ATOM 1416 N N . VAL A 1 192 ? 44.962 -5.971 -65.059 1.00 96.44 192 VAL A N 1
ATOM 1417 C CA . VAL A 1 192 ? 46.027 -6.340 -65.993 1.00 96.44 192 VAL A CA 1
ATOM 1418 C C . VAL A 1 192 ? 45.424 -7.132 -67.142 1.00 96.44 192 VAL A C 1
ATOM 1420 O O . VAL A 1 192 ? 44.618 -8.040 -66.923 1.00 96.44 192 VAL A O 1
ATOM 1423 N N . ARG A 1 193 ? 45.829 -6.801 -68.364 1.00 96.81 193 ARG A N 1
ATOM 1424 C CA . ARG A 1 193 ? 45.520 -7.571 -69.573 1.00 96.81 193 ARG A CA 1
ATOM 1425 C C . ARG A 1 193 ? 46.765 -7.736 -70.434 1.00 96.81 193 ARG A C 1
ATOM 1427 O O . ARG A 1 193 ? 47.709 -6.959 -70.308 1.00 96.81 193 ARG A O 1
ATOM 1434 N N . ASP A 1 194 ? 46.741 -8.706 -71.339 1.00 96.69 194 ASP A N 1
ATOM 1435 C CA . ASP A 1 194 ? 47.779 -8.831 -72.361 1.00 96.69 194 ASP A CA 1
ATOM 1436 C C . ASP A 1 194 ? 47.761 -7.603 -73.286 1.00 96.69 194 ASP A C 1
ATOM 1438 O O . ASP A 1 194 ? 46.696 -7.083 -73.652 1.00 96.69 194 ASP A O 1
ATOM 1442 N N . ALA A 1 195 ? 48.950 -7.132 -73.655 1.00 92.81 195 ALA A N 1
ATOM 1443 C CA . ALA A 1 195 ? 49.109 -6.064 -74.626 1.00 92.81 195 ALA A CA 1
ATOM 1444 C C . ALA A 1 195 ? 48.815 -6.583 -76.036 1.00 92.81 195 ALA A C 1
ATOM 1446 O O . ALA A 1 195 ? 49.269 -7.658 -76.440 1.00 92.81 195 ALA A O 1
ATOM 1447 N N . THR A 1 196 ? 48.048 -5.812 -76.799 1.00 92.88 196 THR A N 1
ATOM 1448 C CA . THR A 1 196 ? 47.795 -6.116 -78.207 1.00 92.88 196 THR A CA 1
ATOM 1449 C C . THR A 1 196 ? 49.023 -5.778 -79.056 1.00 92.88 196 THR A C 1
ATOM 1451 O O . THR A 1 196 ? 49.833 -4.924 -78.699 1.00 92.88 196 THR A O 1
ATOM 1454 N N . GLU A 1 197 ? 49.169 -6.435 -80.210 1.00 86.75 197 GLU A N 1
ATOM 1455 C CA . GLU A 1 197 ? 50.338 -6.286 -81.098 1.00 86.75 197 GLU A CA 1
ATOM 1456 C C . GLU A 1 197 ? 50.587 -4.828 -81.538 1.00 86.75 197 GLU A C 1
ATOM 1458 O O . GLU A 1 197 ? 51.728 -4.448 -81.781 1.00 86.75 197 GLU A O 1
ATOM 1463 N N . GLY A 1 198 ? 49.540 -3.992 -81.566 1.00 87.56 198 GLY A N 1
ATOM 1464 C CA . GLY A 1 198 ? 49.646 -2.561 -81.863 1.00 87.56 198 GLY A CA 1
ATOM 1465 C C . GLY A 1 198 ? 50.079 -1.682 -80.681 1.00 87.56 198 GLY A C 1
ATOM 1466 O O . GLY A 1 198 ? 50.687 -0.638 -80.907 1.00 87.56 198 GLY A O 1
ATOM 1467 N N . GLU A 1 199 ? 49.820 -2.094 -79.437 1.00 89.06 199 GLU A N 1
ATOM 1468 C CA . GLU A 1 199 ? 50.174 -1.330 -78.226 1.00 89.06 199 GLU A CA 1
ATOM 1469 C C . GLU A 1 199 ? 51.664 -1.431 -77.891 1.00 89.06 199 GLU A C 1
ATOM 1471 O O . GLU A 1 199 ? 52.229 -0.509 -77.313 1.00 89.06 199 GLU A O 1
ATOM 1476 N N . CYS A 1 200 ? 52.315 -2.519 -78.311 1.00 87.88 200 CYS A N 1
ATOM 1477 C CA . CYS A 1 200 ? 53.757 -2.718 -78.167 1.00 87.88 200 CYS A CA 1
ATOM 1478 C C . CYS A 1 200 ? 54.537 -2.408 -79.446 1.00 87.88 200 CYS A C 1
ATOM 1480 O O . CYS A 1 200 ? 55.635 -2.942 -79.632 1.00 87.88 200 CYS A O 1
ATOM 1482 N N . THR A 1 201 ? 53.992 -1.579 -80.344 1.00 82.75 201 THR A N 1
ATOM 1483 C CA . THR A 1 201 ? 54.750 -1.160 -81.524 1.00 82.75 201 THR A CA 1
ATOM 1484 C C . THR A 1 201 ? 55.995 -0.440 -81.029 1.00 82.75 201 THR A C 1
ATOM 1486 O O . THR A 1 201 ? 55.910 0.656 -80.482 1.00 82.75 201 THR A O 1
ATOM 1489 N N . VAL A 1 202 ? 57.147 -1.096 -81.180 1.00 62.31 202 VAL A N 1
ATOM 1490 C CA . VAL A 1 202 ? 58.457 -0.518 -80.909 1.00 62.31 202 VAL A CA 1
ATOM 1491 C C . VAL A 1 202 ? 58.539 0.711 -81.799 1.00 62.31 202 VAL A C 1
ATOM 1493 O O . VAL A 1 202 ? 58.758 0.579 -83.005 1.00 62.31 202 VAL A O 1
ATOM 1496 N N . GLU A 1 203 ? 58.305 1.900 -81.241 1.00 55.28 203 GLU A N 1
ATOM 1497 C CA . GLU A 1 203 ? 58.725 3.113 -81.914 1.00 55.28 203 GLU A CA 1
ATOM 1498 C C . GLU A 1 203 ? 60.216 2.923 -82.167 1.00 55.28 203 GLU A C 1
ATOM 1500 O O . GLU A 1 203 ? 61.035 2.847 -81.248 1.00 55.28 203 GLU A O 1
ATOM 1505 N N . THR A 1 204 ? 60.563 2.748 -83.441 1.00 52.31 204 THR A N 1
ATOM 1506 C CA . THR A 1 204 ? 61.923 2.939 -83.929 1.00 52.31 204 THR A CA 1
ATOM 1507 C C . THR A 1 204 ? 62.465 4.182 -83.233 1.00 52.31 204 THR A C 1
ATOM 1509 O O . THR A 1 204 ? 61.796 5.215 -83.316 1.00 52.31 204 THR A O 1
ATOM 1512 N N . PRO A 1 205 ? 63.608 4.096 -82.523 1.00 52.44 205 PRO A N 1
ATOM 1513 C CA . PRO A 1 205 ? 64.064 5.170 -81.656 1.00 52.44 205 PRO A CA 1
ATOM 1514 C C . PRO A 1 205 ? 64.049 6.481 -82.444 1.00 52.44 205 PRO A C 1
ATOM 1516 O O . PRO A 1 205 ? 64.631 6.519 -83.537 1.00 52.44 205 PRO A O 1
ATOM 1519 N N . PRO A 1 206 ? 63.368 7.532 -81.955 1.00 48.91 206 PRO A N 1
ATOM 1520 C CA . PRO A 1 206 ? 63.369 8.804 -82.646 1.00 48.91 206 PRO A CA 1
ATOM 1521 C C . PRO A 1 206 ? 64.821 9.254 -82.775 1.00 48.91 206 PRO A C 1
ATOM 1523 O O . PRO A 1 206 ? 65.577 9.270 -81.801 1.00 48.91 206 PRO A O 1
ATOM 1526 N N . THR A 1 207 ? 65.229 9.579 -84.000 1.00 47.25 207 THR A N 1
ATOM 1527 C CA . THR A 1 207 ? 66.491 10.262 -84.273 1.00 47.25 207 THR A CA 1
ATOM 1528 C C . THR A 1 207 ? 66.624 11.408 -83.278 1.00 47.25 207 THR A C 1
ATOM 1530 O O . THR A 1 207 ? 65.805 12.320 -83.297 1.00 47.25 207 THR A O 1
ATOM 1533 N N . SER A 1 208 ? 67.622 11.310 -82.396 1.00 53.16 208 SER A N 1
ATOM 1534 C CA . SER A 1 208 ? 67.979 12.271 -81.351 1.00 53.16 208 SER A CA 1
ATOM 1535 C C . SER A 1 208 ? 67.721 13.719 -81.777 1.00 53.16 208 SER A C 1
ATOM 1537 O O . SER A 1 208 ? 68.558 14.329 -82.445 1.00 53.16 208 SER A O 1
ATOM 1539 N N . VAL A 1 209 ? 66.588 14.282 -81.357 1.00 50.78 209 VAL A N 1
ATOM 1540 C CA . VAL A 1 209 ? 66.352 15.724 -81.398 1.00 50.78 209 VAL A CA 1
ATOM 1541 C C . VAL A 1 209 ? 66.653 16.256 -80.004 1.00 50.78 20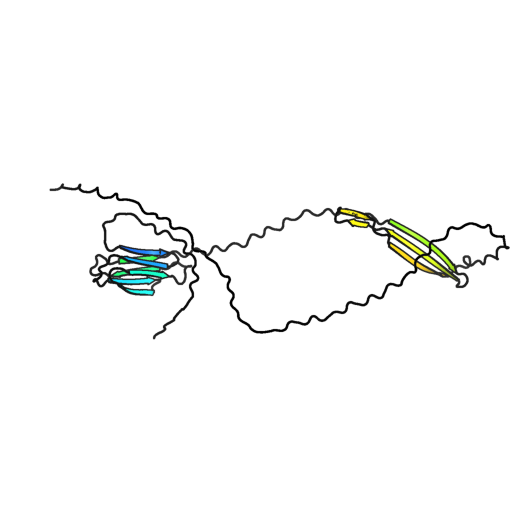9 VAL A C 1
ATOM 1543 O O . VAL A 1 209 ? 66.063 15.826 -79.017 1.00 50.78 209 VAL A O 1
ATOM 1546 N N . THR A 1 210 ? 67.638 17.144 -79.941 1.00 49.12 210 THR A N 1
ATOM 1547 C CA . THR A 1 210 ? 68.100 17.852 -78.746 1.00 49.12 210 THR A CA 1
ATOM 1548 C C . THR A 1 210 ? 66.921 18.430 -77.947 1.00 49.12 210 THR A C 1
ATOM 1550 O O . THR A 1 210 ? 66.082 19.108 -78.543 1.00 49.12 210 THR A O 1
ATOM 1553 N N . PRO A 1 211 ? 66.848 18.209 -76.621 1.00 55.31 211 PRO A N 1
ATOM 1554 C CA . PRO A 1 211 ? 65.699 18.625 -75.824 1.00 55.31 211 PRO A CA 1
ATOM 1555 C C . PRO A 1 211 ? 65.662 20.151 -75.626 1.00 55.31 211 PRO A C 1
ATOM 1557 O O . PRO A 1 211 ? 66.699 20.747 -75.312 1.00 55.31 211 PRO A O 1
ATOM 1560 N N . PRO A 1 212 ? 64.490 20.803 -75.750 1.00 53.78 212 PRO A N 1
ATOM 1561 C CA . PRO A 1 212 ? 64.265 22.098 -75.133 1.00 53.78 212 PRO A CA 1
ATOM 1562 C C . PRO A 1 212 ? 64.091 21.907 -73.620 1.00 53.78 212 PRO A C 1
ATOM 1564 O O . PRO A 1 212 ? 63.389 21.013 -73.155 1.00 53.78 212 PRO A O 1
ATOM 1567 N N . VAL A 1 213 ? 64.785 22.746 -72.858 1.00 55.47 213 VAL A N 1
ATOM 1568 C CA . VAL A 1 213 ? 64.669 22.856 -71.403 1.00 55.47 213 VAL A CA 1
ATOM 1569 C C . VAL A 1 213 ? 63.281 23.408 -71.085 1.00 55.47 213 VAL A C 1
ATOM 1571 O O . VAL A 1 213 ? 63.001 24.561 -71.407 1.00 55.47 213 VAL A O 1
ATOM 1574 N N . GLU A 1 214 ? 62.422 22.597 -70.473 1.00 50.00 214 GLU A N 1
ATOM 1575 C CA . GLU A 1 214 ? 61.133 23.042 -69.944 1.00 50.00 214 GLU A CA 1
ATOM 1576 C C . GLU A 1 214 ? 61.125 22.853 -68.421 1.00 50.00 214 GLU A C 1
ATOM 1578 O O . GLU A 1 214 ? 61.169 21.735 -67.903 1.00 50.00 214 GLU A O 1
ATOM 1583 N N . ASP A 1 215 ? 61.146 23.985 -67.714 1.00 51.41 215 ASP A N 1
ATOM 1584 C CA . ASP A 1 215 ? 61.082 24.105 -66.258 1.00 51.41 215 ASP A CA 1
ATOM 1585 C C . ASP A 1 215 ? 59.772 23.507 -65.731 1.00 51.41 215 ASP A C 1
ATOM 1587 O O . ASP A 1 215 ? 58.715 24.141 -65.750 1.00 51.41 215 ASP A O 1
ATOM 1591 N N . THR A 1 216 ? 59.838 22.276 -65.227 1.00 44.81 216 THR A N 1
ATOM 1592 C CA . THR A 1 216 ? 58.737 21.678 -64.470 1.00 44.81 216 THR A CA 1
ATOM 1593 C C . THR A 1 216 ? 58.903 22.029 -62.984 1.00 44.81 216 THR A C 1
ATOM 1595 O O . THR A 1 216 ? 59.952 21.727 -62.408 1.00 44.81 216 THR A O 1
ATOM 1598 N N . PRO A 1 217 ? 57.911 22.653 -62.319 1.00 61.69 217 PRO A N 1
ATOM 1599 C CA . PRO A 1 217 ? 57.957 22.872 -60.876 1.00 61.69 217 PRO A CA 1
ATOM 1600 C C . PRO A 1 217 ? 57.957 21.526 -60.123 1.00 61.69 217 PRO A C 1
ATOM 1602 O O . PRO A 1 217 ? 57.326 20.568 -60.579 1.00 61.69 217 PRO A O 1
ATOM 1605 N N . PRO A 1 218 ? 58.655 21.422 -58.975 1.00 56.19 218 PRO A N 1
ATOM 1606 C CA . PRO A 1 218 ? 58.812 20.159 -58.267 1.00 56.19 218 PRO A CA 1
ATOM 1607 C C . PRO A 1 218 ? 57.453 19.628 -57.805 1.00 56.19 218 PRO A C 1
ATOM 1609 O O . PRO A 1 218 ? 56.727 20.283 -57.057 1.00 56.19 218 PRO A O 1
ATOM 1612 N N . THR A 1 219 ? 57.136 18.410 -58.240 1.00 57.38 219 THR A N 1
ATOM 1613 C CA . THR A 1 219 ? 56.033 17.619 -57.691 1.00 57.38 219 THR A CA 1
ATOM 1614 C C . THR A 1 219 ? 56.291 17.417 -56.192 1.00 57.38 219 THR A C 1
ATOM 1616 O O . THR A 1 219 ? 57.364 16.919 -55.838 1.00 57.38 219 THR A O 1
ATOM 1619 N N . PRO A 1 220 ? 55.373 17.811 -55.288 1.00 57.47 220 PRO A N 1
ATOM 1620 C CA . PRO A 1 220 ? 55.542 17.562 -53.863 1.00 57.47 220 PRO A CA 1
ATOM 1621 C C . PRO A 1 220 ? 55.605 16.052 -53.616 1.00 57.47 220 PRO A C 1
ATOM 1623 O O . PRO A 1 220 ? 54.735 15.297 -54.051 1.00 57.47 220 PRO A O 1
ATOM 1626 N N . ALA A 1 221 ? 56.667 15.617 -52.938 1.00 50.56 221 ALA A N 1
ATOM 1627 C CA . ALA A 1 221 ? 56.871 14.229 -52.556 1.00 50.56 221 ALA A CA 1
ATOM 1628 C C . ALA A 1 221 ? 55.660 13.731 -51.756 1.00 50.56 221 ALA A C 1
ATOM 1630 O O . ALA A 1 221 ? 55.339 14.282 -50.701 1.00 50.56 221 ALA A O 1
ATOM 1631 N N . SER A 1 222 ? 54.991 12.689 -52.256 1.00 52.84 222 SER A N 1
ATOM 1632 C CA . SER A 1 222 ? 54.004 11.970 -51.453 1.00 52.84 222 SER A CA 1
ATOM 1633 C C . SER A 1 222 ? 54.702 11.404 -50.210 1.00 52.84 222 SER A C 1
ATOM 1635 O O . SER A 1 222 ? 55.773 10.804 -50.346 1.00 52.84 222 SER A O 1
ATOM 1637 N N . PRO A 1 223 ? 54.150 11.603 -49.000 1.00 65.94 223 PRO A N 1
ATOM 1638 C CA . PRO A 1 223 ? 54.706 11.010 -47.794 1.00 65.94 223 PRO A CA 1
ATOM 1639 C C . PRO A 1 223 ? 54.687 9.475 -47.905 1.00 65.94 223 PRO A C 1
ATOM 1641 O O . PRO A 1 223 ? 53.814 8.918 -48.575 1.00 65.94 223 PRO A O 1
ATOM 1644 N N . PRO A 1 224 ? 55.638 8.774 -47.264 1.00 60.66 224 PRO A N 1
ATOM 1645 C CA . PRO A 1 224 ? 55.683 7.320 -47.287 1.00 60.66 224 PRO A CA 1
ATOM 1646 C C . PRO A 1 224 ? 54.374 6.754 -46.730 1.00 60.66 224 PRO A C 1
ATOM 1648 O O . PRO A 1 224 ? 53.984 7.064 -45.604 1.00 60.66 224 PRO A O 1
ATOM 1651 N N . VAL A 1 225 ? 53.705 5.915 -47.523 1.00 54.34 225 VAL A N 1
ATOM 1652 C CA . VAL A 1 225 ? 52.572 5.101 -47.075 1.00 54.34 225 VAL A CA 1
ATOM 1653 C C . VAL A 1 225 ? 53.099 4.152 -46.002 1.00 54.34 225 VAL A C 1
ATOM 1655 O O . VAL A 1 225 ? 53.770 3.162 -46.295 1.00 54.34 225 VAL A O 1
ATOM 1658 N N . VAL A 1 226 ? 52.853 4.498 -44.740 1.00 54.38 226 VAL A N 1
ATOM 1659 C CA . VAL A 1 226 ? 53.136 3.628 -43.600 1.00 54.38 226 VAL A CA 1
ATOM 1660 C C . VAL A 1 226 ? 52.117 2.485 -43.646 1.00 54.38 226 VAL A C 1
ATOM 1662 O O . VAL A 1 226 ? 50.915 2.761 -43.650 1.00 54.38 226 VAL A O 1
ATOM 1665 N N . PRO A 1 227 ? 52.547 1.212 -43.704 1.00 60.53 227 PRO A N 1
ATOM 1666 C CA . PRO A 1 227 ? 51.622 0.090 -43.637 1.00 60.53 227 PRO A CA 1
ATOM 1667 C C . PRO A 1 227 ? 50.839 0.150 -42.314 1.00 60.53 227 PRO A C 1
ATOM 1669 O O . PRO A 1 227 ? 51.440 0.430 -41.272 1.00 60.53 227 PRO A O 1
ATOM 1672 N N . PRO A 1 228 ? 49.514 -0.089 -42.324 1.00 57.19 228 PRO A N 1
ATOM 1673 C CA . PRO A 1 228 ? 48.711 -0.049 -41.111 1.00 57.19 228 PRO A CA 1
ATOM 1674 C C . PRO A 1 228 ? 49.269 -1.044 -40.091 1.00 57.19 228 PRO A C 1
ATOM 1676 O O . PRO A 1 228 ? 49.466 -2.224 -40.387 1.00 57.19 228 PRO A O 1
ATOM 1679 N N . ALA A 1 229 ? 49.559 -0.539 -38.891 1.00 51.00 229 ALA A N 1
ATOM 1680 C CA . ALA A 1 229 ? 50.000 -1.349 -37.770 1.00 51.00 229 ALA A CA 1
ATOM 1681 C C . ALA A 1 229 ? 48.967 -2.453 -37.510 1.00 51.00 229 ALA A C 1
ATOM 1683 O O . ALA A 1 229 ? 47.771 -2.180 -37.389 1.00 51.00 229 ALA A O 1
ATOM 1684 N N . ALA A 1 230 ? 49.439 -3.698 -37.440 1.00 53.91 230 ALA A N 1
ATOM 1685 C CA . ALA A 1 230 ? 48.623 -4.843 -37.076 1.00 53.91 230 ALA A CA 1
ATOM 1686 C C . ALA A 1 230 ? 47.947 -4.570 -35.725 1.00 53.91 230 ALA A C 1
ATOM 1688 O O . ALA A 1 230 ? 48.613 -4.453 -34.697 1.00 53.91 230 ALA A O 1
ATOM 1689 N N . VAL A 1 231 ? 46.623 -4.437 -35.746 1.00 50.19 231 VAL A N 1
ATOM 1690 C CA . VAL A 1 231 ? 45.811 -4.256 -34.546 1.00 50.19 231 VAL A CA 1
ATOM 1691 C C . VAL A 1 231 ? 45.850 -5.573 -33.776 1.00 50.19 231 VAL A C 1
ATOM 1693 O O . VAL A 1 231 ? 45.270 -6.572 -34.201 1.00 50.19 231 VAL A O 1
ATOM 1696 N N . THR A 1 232 ? 46.581 -5.608 -32.664 1.00 48.06 232 THR A N 1
ATOM 1697 C CA . THR A 1 232 ? 46.519 -6.719 -31.713 1.00 48.06 232 THR A CA 1
ATOM 1698 C C . THR A 1 232 ? 45.125 -6.748 -31.076 1.00 48.06 232 THR A C 1
ATOM 1700 O O . THR A 1 232 ? 44.634 -5.701 -30.648 1.00 48.06 232 THR A O 1
ATOM 1703 N N . PRO A 1 233 ? 44.461 -7.916 -31.001 1.00 62.00 233 PRO A N 1
ATOM 1704 C CA . PRO A 1 233 ? 43.154 -8.026 -30.362 1.00 62.00 233 PRO A CA 1
ATOM 1705 C C . PRO A 1 233 ? 43.246 -7.670 -28.867 1.00 62.00 233 PRO A C 1
ATOM 1707 O O . PRO A 1 233 ? 44.279 -7.932 -28.239 1.00 62.00 233 PRO A O 1
ATOM 1710 N N . PRO A 1 234 ? 42.184 -7.092 -28.275 1.00 61.44 234 PRO A N 1
ATOM 1711 C CA . PRO A 1 234 ? 42.163 -6.768 -26.857 1.00 61.44 234 PRO A CA 1
ATOM 1712 C C . PRO A 1 234 ? 42.308 -8.043 -26.021 1.00 61.44 234 PRO A C 1
ATOM 1714 O O . PRO A 1 234 ? 41.567 -9.012 -26.188 1.00 61.44 234 PRO A O 1
ATOM 1717 N N . VAL A 1 235 ? 43.281 -8.030 -25.110 1.00 59.03 235 VAL A N 1
ATOM 1718 C CA . VAL A 1 235 ? 43.455 -9.059 -24.084 1.00 59.03 235 VAL A CA 1
ATOM 1719 C C . VAL A 1 235 ? 42.296 -8.938 -23.100 1.00 59.03 235 VAL A C 1
ATOM 1721 O O . VAL A 1 235 ? 42.209 -7.979 -22.335 1.00 59.03 235 VAL A O 1
ATOM 1724 N N . THR A 1 236 ? 41.397 -9.916 -23.126 1.00 50.31 236 THR A N 1
ATOM 1725 C CA . THR A 1 236 ? 40.322 -10.068 -22.148 1.00 50.31 236 THR A CA 1
ATOM 1726 C C . THR A 1 236 ? 40.933 -10.446 -20.799 1.00 50.31 236 THR A C 1
ATOM 1728 O O . THR A 1 236 ? 41.439 -11.554 -20.622 1.00 50.31 236 THR A O 1
ATOM 1731 N N . VAL A 1 237 ? 40.914 -9.519 -19.843 1.00 52.38 237 VAL A N 1
ATOM 1732 C CA . VAL A 1 237 ? 41.283 -9.801 -18.451 1.00 52.38 237 VAL A CA 1
ATOM 1733 C C . VAL A 1 237 ? 40.130 -10.580 -17.802 1.00 52.38 237 VAL A C 1
ATOM 1735 O O . VAL A 1 237 ? 38.985 -10.138 -17.905 1.00 52.38 237 VAL A O 1
ATOM 1738 N N . PRO A 1 238 ? 40.376 -11.725 -17.143 1.00 55.62 238 PRO A N 1
ATOM 1739 C CA . PRO A 1 238 ? 39.331 -12.430 -16.415 1.00 55.62 238 PRO A CA 1
ATOM 1740 C C . PRO A 1 238 ? 38.922 -11.634 -15.169 1.00 55.62 238 PRO A C 1
ATOM 1742 O O . PRO A 1 238 ? 39.716 -11.426 -14.253 1.00 55.62 238 PRO A O 1
ATOM 1745 N N . THR A 1 239 ? 37.661 -11.209 -15.136 1.00 60.06 239 THR A N 1
ATOM 1746 C CA . THR A 1 239 ? 36.976 -10.712 -13.941 1.00 60.06 239 THR A CA 1
ATOM 1747 C C . THR A 1 239 ? 36.841 -11.852 -12.934 1.00 60.06 239 THR A C 1
ATOM 1749 O O . THR A 1 239 ? 36.065 -12.786 -13.129 1.00 60.06 239 THR A O 1
ATOM 1752 N N . THR A 1 240 ? 37.611 -11.789 -11.852 1.00 49.94 240 THR A N 1
ATOM 1753 C CA . THR A 1 240 ? 37.433 -12.629 -10.664 1.00 49.94 240 THR A CA 1
ATOM 1754 C C . THR A 1 240 ? 36.135 -12.267 -9.943 1.00 49.94 240 THR A C 1
ATOM 1756 O O . THR A 1 240 ? 35.890 -11.102 -9.636 1.00 49.94 240 THR A O 1
ATOM 1759 N N . ALA A 1 241 ? 35.320 -13.291 -9.689 1.00 52.69 241 ALA A N 1
ATOM 1760 C CA . ALA A 1 241 ? 34.102 -13.261 -8.883 1.00 52.69 241 ALA A CA 1
ATOM 1761 C C . ALA A 1 241 ? 34.410 -13.019 -7.381 1.00 52.69 241 ALA A C 1
ATOM 1763 O O . ALA A 1 241 ? 35.566 -13.165 -6.968 1.00 52.69 241 ALA A O 1
ATOM 1764 N N . PRO A 1 242 ? 33.407 -12.624 -6.572 1.00 56.97 242 PRO A N 1
ATOM 1765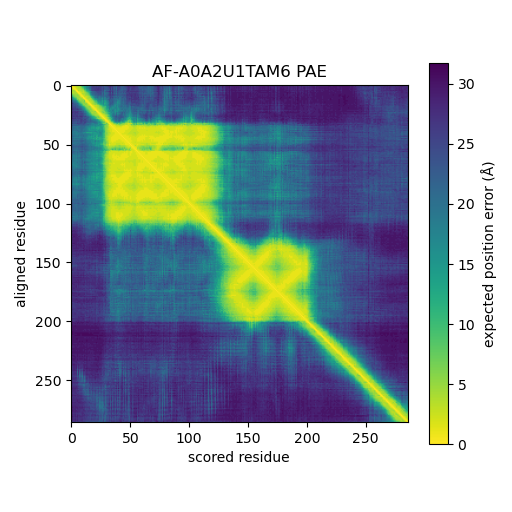 C CA . PRO A 1 242 ? 33.606 -12.017 -5.263 1.00 56.97 242 PRO A CA 1
ATOM 1766 C C . PRO A 1 242 ? 33.886 -13.054 -4.171 1.00 56.97 242 PRO A C 1
ATOM 1768 O O . PRO A 1 242 ? 33.355 -14.163 -4.184 1.00 56.97 242 PRO A O 1
ATOM 1771 N N . VAL A 1 243 ? 34.718 -12.649 -3.214 1.00 53.50 243 VAL A N 1
ATOM 1772 C CA . VAL A 1 243 ? 34.953 -13.361 -1.958 1.00 53.50 243 VAL A CA 1
ATOM 1773 C C . VAL A 1 243 ? 33.800 -13.026 -1.013 1.00 53.50 243 VAL A C 1
ATOM 1775 O O . VAL A 1 243 ? 33.598 -11.861 -0.674 1.00 53.50 243 VAL A O 1
ATOM 1778 N N . ASP A 1 244 ? 33.048 -14.058 -0.634 1.00 46.38 244 ASP A N 1
ATOM 1779 C CA . ASP A 1 244 ? 32.215 -14.087 0.567 1.00 46.38 244 ASP A CA 1
ATOM 1780 C C . ASP A 1 244 ? 33.106 -13.793 1.777 1.00 46.38 244 ASP A C 1
ATOM 1782 O O . ASP A 1 244 ? 34.036 -14.557 2.048 1.00 46.38 244 ASP A O 1
ATOM 1786 N N . ASP A 1 245 ? 32.821 -12.715 2.510 1.00 45.28 245 ASP A N 1
ATOM 1787 C CA . ASP A 1 245 ? 33.319 -12.580 3.873 1.00 45.28 245 ASP A CA 1
ATOM 1788 C C . ASP A 1 245 ? 32.191 -12.179 4.822 1.00 45.28 245 ASP A C 1
ATOM 1790 O O . ASP A 1 245 ? 31.553 -11.126 4.745 1.00 45.28 245 ASP A O 1
ATOM 1794 N N . THR A 1 246 ? 31.930 -13.132 5.696 1.00 46.38 246 THR A N 1
ATOM 1795 C CA . THR A 1 246 ? 31.032 -13.118 6.833 1.00 46.38 246 THR A CA 1
ATOM 1796 C C . THR A 1 246 ? 31.429 -12.066 7.871 1.00 46.38 246 THR A C 1
ATOM 1798 O O . THR A 1 246 ? 32.598 -11.875 8.190 1.00 46.38 246 THR A O 1
ATOM 1801 N N . THR A 1 247 ? 30.403 -11.552 8.556 1.00 47.66 247 THR A N 1
ATOM 1802 C CA . THR A 1 247 ? 30.433 -10.992 9.923 1.00 47.66 247 THR A CA 1
ATOM 1803 C C . THR A 1 247 ? 31.202 -9.689 10.169 1.00 47.66 247 THR A C 1
ATOM 1805 O O . THR A 1 247 ? 32.405 -9.686 10.392 1.00 47.66 247 THR A O 1
ATOM 1808 N N . THR A 1 248 ? 30.461 -8.604 10.426 1.00 40.44 248 THR A N 1
ATOM 1809 C CA . THR A 1 248 ? 30.387 -8.042 11.791 1.00 40.44 248 THR A CA 1
ATOM 1810 C C . THR A 1 248 ? 29.243 -7.039 11.952 1.00 40.44 248 THR A C 1
ATOM 1812 O O . THR A 1 248 ? 29.010 -6.158 11.135 1.00 40.44 248 THR A O 1
ATOM 1815 N N . VAL A 1 249 ? 28.532 -7.232 13.058 1.00 50.88 249 VAL A N 1
ATOM 1816 C CA . VAL A 1 249 ? 27.506 -6.381 13.655 1.00 50.88 249 VAL A CA 1
ATOM 1817 C C . VAL A 1 249 ? 28.081 -5.008 14.001 1.00 50.88 249 VAL A C 1
ATOM 1819 O O . VAL A 1 249 ? 29.121 -4.937 14.653 1.00 50.88 249 VAL A O 1
ATOM 1822 N N . SER A 1 250 ? 27.366 -3.936 13.659 1.00 45.78 250 SER A N 1
ATOM 1823 C CA . SER A 1 250 ? 27.262 -2.727 14.486 1.00 45.78 250 SER A CA 1
ATOM 1824 C C . SER A 1 250 ? 26.045 -1.913 14.063 1.00 45.78 250 SER A C 1
ATOM 1826 O O . SER A 1 250 ? 26.030 -1.272 13.014 1.00 45.78 250 SER A O 1
ATOM 1828 N N . ASP A 1 251 ? 25.032 -1.976 14.924 1.00 51.72 251 ASP A N 1
ATOM 1829 C CA . ASP A 1 251 ? 23.934 -1.028 15.039 1.00 51.72 251 ASP A CA 1
ATOM 1830 C C . ASP A 1 251 ? 24.431 0.420 14.964 1.00 51.72 251 ASP A C 1
ATOM 1832 O O . ASP A 1 251 ? 25.208 0.884 15.801 1.00 51.72 251 ASP A O 1
ATOM 1836 N N . SER A 1 252 ? 23.921 1.157 13.984 1.00 49.78 252 SER A N 1
ATOM 1837 C CA . SER A 1 252 ? 23.958 2.614 13.954 1.00 49.78 252 SER A CA 1
ATOM 1838 C C . SER A 1 252 ? 22.615 3.093 13.415 1.00 49.78 252 SER A C 1
ATOM 1840 O O . SER A 1 252 ? 22.419 3.254 12.213 1.00 49.78 252 SER A O 1
ATOM 1842 N N . LEU A 1 253 ? 21.654 3.255 14.325 1.00 51.47 253 LEU A N 1
ATOM 1843 C CA . LEU A 1 253 ? 20.423 3.988 14.051 1.00 51.47 253 LEU A CA 1
ATOM 1844 C C . LEU A 1 253 ? 20.709 5.497 14.130 1.00 51.47 253 LEU A C 1
ATOM 1846 O O . LEU A 1 253 ? 21.472 5.932 15.000 1.00 51.47 253 LEU A O 1
ATOM 1850 N N . PRO A 1 254 ? 20.110 6.309 13.243 1.00 53.41 254 PRO A N 1
ATOM 1851 C CA . PRO A 1 254 ? 20.286 7.750 13.253 1.00 53.41 254 PRO A CA 1
ATOM 1852 C C . PRO A 1 254 ? 19.657 8.364 14.506 1.00 53.41 254 PRO A C 1
ATOM 1854 O O . PRO A 1 254 ? 18.508 8.100 14.856 1.00 53.41 254 PRO A O 1
ATOM 1857 N N . ALA A 1 255 ? 20.427 9.230 15.158 1.00 50.59 255 ALA A N 1
ATOM 1858 C CA . ALA A 1 255 ? 19.952 10.124 16.196 1.00 50.59 255 ALA A CA 1
ATOM 1859 C C . ALA A 1 255 ? 18.862 11.049 15.631 1.00 50.59 255 ALA A C 1
ATOM 1861 O O . ALA A 1 255 ? 19.157 12.018 14.932 1.00 50.59 255 ALA A O 1
ATOM 1862 N N . THR A 1 256 ? 17.597 10.783 15.950 1.00 52.25 256 THR A N 1
ATOM 1863 C CA . THR A 1 256 ? 16.535 11.781 15.817 1.00 52.25 256 THR A CA 1
ATOM 1864 C C . THR A 1 256 ? 16.594 12.686 17.040 1.00 52.25 256 THR A C 1
ATOM 1866 O O . THR A 1 256 ? 16.031 12.384 18.091 1.00 52.25 256 THR A O 1
ATOM 1869 N N . GLY A 1 257 ? 17.336 13.785 16.911 1.00 44.16 257 GLY A N 1
ATOM 1870 C CA . GLY A 1 257 ? 17.260 14.902 17.841 1.00 44.16 257 GLY A CA 1
ATOM 1871 C C . GLY A 1 257 ? 15.859 15.505 17.803 1.00 44.16 257 GLY A C 1
ATOM 1872 O O . GLY A 1 257 ? 15.495 16.176 16.842 1.00 44.16 257 GLY A O 1
ATOM 1873 N N . SER A 1 258 ? 15.073 15.252 18.845 1.00 42.78 258 SER A N 1
ATOM 1874 C CA . SER A 1 258 ? 13.881 16.028 19.165 1.00 42.78 258 SER A CA 1
ATOM 1875 C C . SER A 1 258 ? 14.227 16.966 20.316 1.00 42.78 258 SER A C 1
ATOM 1877 O O . SER A 1 258 ? 14.089 16.618 21.493 1.00 42.78 258 SER A O 1
ATOM 1879 N N . ASP A 1 259 ? 14.702 18.160 19.971 1.00 46.62 259 ASP A N 1
ATOM 1880 C CA . ASP A 1 259 ? 14.776 19.289 20.891 1.00 46.62 259 ASP A CA 1
ATOM 1881 C C . ASP A 1 259 ? 13.361 19.605 21.390 1.00 46.62 259 ASP A C 1
ATOM 1883 O O . ASP A 1 259 ? 12.581 20.297 20.741 1.00 46.62 259 ASP A O 1
ATOM 1887 N N . THR A 1 260 ? 13.014 19.064 22.558 1.00 47.78 260 THR A N 1
ATOM 1888 C CA . THR A 1 260 ? 11.756 19.365 23.252 1.00 47.78 260 THR A CA 1
ATOM 1889 C C . THR A 1 260 ? 11.985 20.585 24.135 1.00 47.78 260 THR A C 1
ATOM 1891 O O . THR A 1 260 ? 12.009 20.528 25.361 1.00 47.78 260 THR A O 1
ATOM 1894 N N . ALA A 1 261 ? 12.230 21.708 23.478 1.00 51.38 261 ALA A N 1
ATOM 1895 C CA . ALA A 1 261 ? 12.077 23.029 24.052 1.00 51.38 261 ALA A CA 1
ATOM 1896 C C . ALA A 1 261 ? 10.962 23.719 23.263 1.00 51.38 261 ALA A C 1
ATOM 1898 O O . ALA A 1 261 ? 10.730 23.375 22.113 1.00 51.38 261 ALA A O 1
ATOM 1899 N N . TRP A 1 262 ? 10.320 24.709 23.874 1.00 41.66 262 TRP A N 1
ATOM 1900 C CA . TRP A 1 262 ? 9.209 25.518 23.356 1.00 41.66 262 TRP A CA 1
ATOM 1901 C C . TRP A 1 262 ? 7.802 25.078 23.790 1.00 41.66 262 TRP A C 1
ATOM 1903 O O . TRP A 1 262 ? 7.110 24.284 23.170 1.00 41.66 262 TRP A O 1
ATOM 1913 N N . ALA A 1 263 ? 7.382 25.791 24.838 1.00 41.41 263 ALA A N 1
ATOM 1914 C CA . ALA A 1 263 ? 6.124 26.529 24.884 1.00 41.41 263 ALA A CA 1
ATOM 1915 C C . ALA A 1 263 ? 4.871 25.776 25.354 1.00 41.41 263 ALA A C 1
ATOM 1917 O O . ALA A 1 263 ? 3.999 25.375 24.594 1.00 41.41 263 ALA A O 1
ATOM 1918 N N . ILE A 1 264 ? 4.721 25.797 26.680 1.00 50.34 264 ILE A N 1
ATOM 1919 C CA . ILE A 1 264 ? 3.456 26.129 27.349 1.00 50.34 264 ILE A CA 1
ATOM 1920 C C . ILE A 1 264 ? 2.794 27.317 26.614 1.00 50.34 264 ILE A C 1
ATOM 1922 O O . ILE A 1 264 ? 3.456 28.337 26.395 1.00 50.34 264 ILE A O 1
ATOM 1926 N N . PRO A 1 265 ? 1.482 27.250 26.341 1.00 52.97 265 PRO A N 1
ATOM 1927 C CA . PRO A 1 265 ? 0.640 28.282 26.921 1.00 52.97 265 PRO A CA 1
ATOM 1928 C C . PRO A 1 265 ? -0.564 27.708 27.667 1.00 52.97 265 PRO A C 1
ATOM 1930 O O . PRO A 1 265 ? -1.315 26.854 27.206 1.00 52.97 265 PRO A O 1
ATOM 1933 N N . LEU A 1 266 ? -0.718 28.276 28.855 1.00 52.41 266 LEU A N 1
ATOM 1934 C CA . LEU A 1 266 ? -1.916 28.368 29.667 1.00 52.41 266 LEU A CA 1
ATOM 1935 C C . LEU A 1 266 ? -3.179 28.584 28.816 1.00 52.41 266 LEU A C 1
ATOM 1937 O O . LEU A 1 266 ? -3.293 29.592 28.123 1.00 52.41 266 LEU A O 1
ATOM 1941 N N . ALA A 1 267 ? -4.172 27.719 28.994 1.00 43.31 267 ALA A N 1
ATOM 1942 C CA . ALA A 1 267 ? -5.573 28.057 28.765 1.00 43.31 267 ALA A CA 1
ATOM 1943 C C . ALA A 1 267 ? -6.359 27.758 30.047 1.00 43.31 267 ALA A C 1
ATOM 1945 O O . ALA A 1 267 ? -7.064 26.762 30.177 1.00 43.31 267 ALA A O 1
ATOM 1946 N N . GLY A 1 268 ? -6.171 28.633 31.036 1.00 38.81 268 GLY A N 1
ATOM 1947 C CA . GLY A 1 268 ? -7.137 28.806 32.108 1.00 38.81 268 GLY A CA 1
ATOM 1948 C C . GLY A 1 268 ? -8.261 29.733 31.646 1.00 38.81 268 GLY A C 1
ATOM 1949 O O . GLY A 1 268 ? -7.991 30.769 31.044 1.00 38.81 268 GLY A O 1
ATOM 1950 N N . GLY A 1 269 ? -9.501 29.391 31.999 1.00 38.00 269 GLY A N 1
ATOM 1951 C CA . GLY A 1 269 ? -10.580 30.371 32.142 1.00 38.00 269 GLY A CA 1
ATOM 1952 C C . GLY A 1 269 ? -11.799 30.186 31.239 1.00 38.00 269 GLY A C 1
ATOM 1953 O O . GLY A 1 269 ? -11.856 30.742 30.150 1.00 38.00 269 GLY A O 1
ATOM 1954 N N . LEU A 1 270 ? -12.827 29.525 31.775 1.00 46.81 270 LEU A N 1
ATOM 1955 C CA . LEU A 1 270 ? -14.248 29.845 31.554 1.00 46.81 270 LEU A CA 1
ATOM 1956 C C . LEU A 1 270 ? -15.043 29.216 32.716 1.00 46.81 270 LEU A C 1
ATOM 1958 O O . LEU A 1 270 ? -15.219 28.006 32.779 1.00 46.81 270 LEU A O 1
ATOM 1962 N N . LEU A 1 271 ? -15.202 29.942 33.832 1.00 42.94 271 LEU A N 1
ATOM 1963 C CA . LEU A 1 271 ? -16.390 30.750 34.181 1.00 42.94 271 LEU A CA 1
ATOM 1964 C C . LEU A 1 271 ? -17.683 29.915 34.146 1.00 42.94 271 LEU A C 1
ATOM 1966 O O . LEU A 1 271 ? -18.205 29.600 33.087 1.00 42.94 271 LEU A O 1
ATOM 1970 N N . LEU A 1 272 ? -18.170 29.435 35.296 1.00 49.31 272 LEU A N 1
ATOM 1971 C CA . LEU A 1 272 ? -19.120 30.158 36.165 1.00 49.31 272 LEU A CA 1
ATOM 1972 C C . LEU A 1 272 ? -20.291 30.798 35.396 1.00 49.31 272 LEU A C 1
ATOM 1974 O O . LEU A 1 272 ? -20.322 32.011 35.222 1.00 49.31 272 LEU A O 1
ATOM 1978 N N . ALA A 1 273 ? -21.288 29.996 35.015 1.00 42.97 273 ALA A N 1
ATOM 1979 C CA . ALA A 1 273 ? -22.677 30.440 34.853 1.00 42.97 273 ALA A CA 1
ATOM 1980 C C . ALA A 1 273 ? -23.609 29.221 34.769 1.00 42.97 273 ALA A C 1
ATOM 1982 O O . ALA A 1 273 ? -23.657 28.536 33.755 1.00 42.97 273 ALA A O 1
ATOM 1983 N N . GLY A 1 274 ? -24.358 28.940 35.836 1.00 38.31 274 GLY A N 1
ATOM 1984 C CA . GLY A 1 274 ? -25.354 27.865 35.803 1.00 38.31 274 GLY A CA 1
ATOM 1985 C C . GLY A 1 274 ? -26.153 27.648 37.084 1.00 38.31 274 GLY A C 1
ATOM 1986 O O . GLY A 1 274 ? -26.747 26.592 37.251 1.00 38.31 274 GLY A O 1
ATOM 1987 N N . ALA A 1 275 ? -26.177 28.616 38.002 1.00 47.19 275 ALA A N 1
ATOM 1988 C CA . ALA A 1 275 ? -27.039 28.593 39.179 1.00 47.19 275 ALA A CA 1
ATOM 1989 C C . ALA A 1 275 ? -28.148 29.637 39.006 1.00 47.19 275 ALA A C 1
ATOM 1991 O O . ALA A 1 275 ? -27.997 30.754 39.482 1.00 47.19 275 ALA A O 1
ATOM 1992 N N . ALA A 1 276 ? -29.213 29.294 38.271 1.00 47.94 276 ALA A N 1
ATOM 1993 C CA . ALA A 1 276 ? -30.552 29.899 38.370 1.00 47.94 276 ALA A CA 1
ATOM 1994 C C . ALA A 1 276 ? -31.464 29.414 37.229 1.00 47.94 276 ALA A C 1
ATOM 1996 O O . ALA A 1 276 ? -31.596 30.099 36.223 1.00 47.94 276 ALA A O 1
ATOM 1997 N N . LEU A 1 277 ? -32.146 28.277 37.391 1.00 47.31 277 LEU A N 1
ATOM 1998 C CA . LEU A 1 277 ? -33.545 28.138 36.966 1.00 47.31 277 LEU A CA 1
ATOM 1999 C C . LEU A 1 277 ? -34.136 26.834 37.519 1.00 47.31 277 LEU A C 1
ATOM 2001 O O . LEU A 1 277 ? -33.452 25.823 37.559 1.00 47.31 277 LEU A O 1
ATOM 2005 N N . MET A 1 278 ? -35.427 26.869 37.861 1.00 44.00 278 MET A N 1
ATOM 2006 C CA . MET A 1 278 ? -36.290 25.769 38.342 1.00 44.00 278 MET A CA 1
ATOM 2007 C C . MET A 1 278 ? -36.564 25.700 39.851 1.00 44.00 278 MET A C 1
ATOM 2009 O O . MET A 1 278 ? -36.674 24.635 40.446 1.00 44.00 278 MET A O 1
ATOM 2013 N N . LEU A 1 279 ? -36.865 26.862 40.435 1.00 51.03 279 LEU A N 1
ATOM 2014 C CA . LEU A 1 279 ? -37.780 26.982 41.576 1.00 51.03 279 LEU A CA 1
ATOM 2015 C C . LEU A 1 279 ? -39.158 27.497 41.108 1.00 51.03 279 LEU A C 1
ATOM 2017 O O . LEU A 1 279 ? -39.661 28.492 41.611 1.00 51.03 279 LEU A O 1
ATOM 2021 N N . VAL A 1 280 ? -39.788 26.839 40.124 1.00 51.97 280 VAL A N 1
ATOM 2022 C CA . VAL A 1 280 ? -41.212 27.065 39.789 1.00 51.97 280 VAL A CA 1
ATOM 2023 C C . VAL A 1 280 ? -41.866 25.762 39.327 1.00 51.97 280 VAL A C 1
ATOM 2025 O O . VAL A 1 280 ? -42.008 25.503 38.137 1.00 51.97 280 VAL A O 1
ATOM 2028 N N . ARG A 1 281 ? -42.342 24.956 40.279 1.00 49.34 281 ARG A N 1
ATOM 2029 C CA . ARG A 1 281 ? -43.633 24.258 40.129 1.00 49.34 281 ARG A CA 1
ATOM 2030 C C . ARG A 1 281 ? -44.186 23.831 41.484 1.00 49.34 281 ARG A C 1
ATOM 2032 O O . ARG A 1 281 ? -44.362 22.663 41.805 1.00 49.34 281 ARG A O 1
ATOM 2039 N N . ARG A 1 282 ? -44.482 24.848 42.291 1.00 54.84 282 ARG A N 1
ATOM 2040 C CA . ARG A 1 282 ? -45.378 24.741 43.437 1.00 54.84 282 ARG A CA 1
ATOM 2041 C C . ARG A 1 282 ? -46.820 24.676 42.914 1.00 54.84 282 ARG A C 1
ATOM 2043 O O . ARG A 1 282 ? -47.247 25.550 42.166 1.00 54.84 282 ARG A O 1
ATOM 2050 N N . THR A 1 283 ? -47.538 23.648 43.361 1.00 52.31 283 THR A N 1
ATOM 2051 C CA . THR A 1 283 ? -49.002 23.568 43.529 1.00 52.31 283 THR A CA 1
ATOM 2052 C C . THR A 1 283 ? -49.892 23.733 42.296 1.00 52.31 283 THR A C 1
ATOM 2054 O O . THR A 1 283 ? -50.166 24.851 41.867 1.00 52.31 283 THR A O 1
ATOM 2057 N N . ARG A 1 284 ? -50.499 22.624 41.853 1.00 56.03 284 ARG A N 1
ATOM 2058 C CA . ARG A 1 284 ? -51.939 22.550 41.543 1.00 56.03 284 ARG A CA 1
ATOM 2059 C C . ARG A 1 284 ? -52.397 21.086 41.479 1.00 56.03 284 ARG A C 1
ATOM 2061 O O . ARG A 1 284 ? -51.705 20.279 40.867 1.00 56.03 284 ARG A O 1
ATOM 2068 N N . ARG A 1 285 ? -53.606 20.857 42.015 1.00 56.00 285 ARG A N 1
ATOM 2069 C CA . ARG A 1 285 ? -54.393 19.613 42.195 1.00 56.00 285 ARG A CA 1
ATOM 2070 C C . ARG A 1 285 ? -54.144 18.950 43.560 1.00 56.00 285 ARG A C 1
ATOM 2072 O O . ARG A 1 285 ? -53.033 18.496 43.792 1.00 56.00 285 ARG A O 1
ATOM 2079 N N . ALA A 1 286 ? -55.029 18.966 44.565 1.00 54.47 286 ALA A N 1
ATOM 2080 C CA . ALA A 1 286 ? -56.498 19.084 44.616 1.00 54.47 286 ALA A CA 1
ATOM 2081 C C . ALA A 1 286 ? -57.222 18.105 43.689 1.00 54.47 286 ALA A C 1
ATOM 2083 O O . ALA A 1 286 ? -57.165 18.322 42.458 1.00 54.47 286 ALA A O 1
#

Nearest PDB structures (foldseek):
  3lk4-assembly12_8  TM=3.668E-01  e=2.266E+00  Gallus gallus
  8f8q-assembly1_H  TM=3.842E-01  e=6.295E+00  Homo sapiens
  2y23-assembly1_A  TM=2.175E-01  e=1.323E+00  Homo sapiens
  6yfs-assembly1_AA  TM=3.765E-01  e=7.010E+00  Leviviridae sp.